Protein AF-A0A1X6MT93-F1 (afdb_monomer_lite)

Foldseek 3Di:
DVVVLVPDDPLLNLLVVQCVQLVVLHFDDLLDPVCLLQQVLLDLDPVSRSLSSVLVVLLPVQDPSVVCSVCQQVLNVQVSCVVSPNNVVCVVRPCSSVSSSCGPHNGQLLSLLSSCLPDPPNNRDRPPCCCQLAQVVVDPDPVLNNVSSVLSPCCCNPVVDDSVVCSVCSQQQNNLVVSVVRDPDDPVVSVVNNVRRGHCHPPPPPPD

Radius of gyration: 18.6 Å; chains: 1; bounding box: 46×35×52 Å

Organism: NCBI:txid670580

Secondary structure (DSSP, 8-state):
-HHHHTTS-HHHHHHHHHHHHHHTT----TTSTHHHHTTGGG-SSHHHHHHHHHHHHHHHTTS-HHHHHHHHHTT-HHHHHHHTT-HHHHHTSTTHHHHHHTTTT---HHHHHHHHHH-SSS-PPPPHHHHHHHTGGG--SHHHHHHHHHHHHHHHHTS---HHHHHHHHHHT-HHHHHHHHS---HHHHHHHHHHT--SPSPP----

Sequence (208 aa):
MRQIVSSWPESKSTCHGFCGITLSDWHPSPTAKTWVTFGFCVCPNEYAESNLAIMYKTLFQRCTFDEFWHAYDESSLIALFDRHGLKEDRLRIPNLEIVLKGSPRGFYSVWYLKQFVVDETESVSPPLSVCVDYGFDKCNSSSLLEDLKGIYKLLFLEAHVDPVKLHEVCIAGDLFGFASGFIKFKKAEKKKFARLMKNPYPLPILEL

pLDDT: mean 94.1, std 9.07, range [42.59, 98.62]

Structure (mmCIF, N/CA/C/O backbone):
data_AF-A0A1X6MT93-F1
#
_entry.id   AF-A0A1X6MT93-F1
#
loop_
_atom_site.group_PDB
_atom_site.id
_atom_site.type_symbol
_atom_site.label_atom_id
_atom_site.label_alt_id
_atom_site.label_comp_id
_atom_site.label_asym_id
_atom_site.label_entity_id
_atom_site.label_seq_id
_atom_site.pdbx_PDB_ins_code
_atom_site.Cartn_x
_atom_site.Cartn_y
_atom_site.Cartn_z
_atom_site.occupancy
_atom_site.B_iso_or_equiv
_atom_site.auth_seq_id
_atom_site.auth_comp_id
_atom_site.auth_asym_id
_atom_site.auth_atom_id
_atom_site.pdbx_PDB_model_num
ATOM 1 N N . MET A 1 1 ? 10.188 20.478 -22.319 1.00 51.50 1 MET A N 1
ATOM 2 C CA . MET A 1 1 ? 9.808 19.347 -21.437 1.00 51.50 1 MET A CA 1
ATOM 3 C C . MET A 1 1 ? 8.368 19.431 -20.924 1.00 51.50 1 MET A C 1
ATOM 5 O O . MET A 1 1 ? 7.629 18.499 -21.198 1.00 51.50 1 MET A O 1
ATOM 9 N N . ARG A 1 2 ? 7.915 20.519 -20.269 1.00 51.94 2 ARG A N 1
ATOM 10 C CA . ARG A 1 2 ? 6.544 20.602 -19.698 1.00 51.94 2 ARG A CA 1
ATOM 11 C C . ARG A 1 2 ? 5.383 20.392 -20.695 1.00 51.94 2 ARG A C 1
ATOM 13 O O . ARG A 1 2 ? 4.387 19.807 -20.308 1.00 51.94 2 ARG A O 1
ATOM 20 N N . GLN A 1 3 ? 5.519 20.804 -21.960 1.00 51.03 3 GLN A N 1
ATOM 21 C CA . GLN A 1 3 ? 4.466 20.644 -22.985 1.00 51.03 3 GLN A CA 1
ATOM 22 C C . GLN A 1 3 ? 4.343 19.230 -23.588 1.00 51.03 3 GLN A C 1
ATOM 24 O O . GLN A 1 3 ? 3.322 18.928 -24.190 1.00 51.03 3 GLN A O 1
ATOM 29 N N . ILE A 1 4 ? 5.360 18.366 -23.452 1.00 60.41 4 ILE A N 1
ATOM 30 C CA . ILE A 1 4 ? 5.325 16.999 -24.016 1.00 60.41 4 ILE A CA 1
ATOM 31 C C . ILE A 1 4 ? 4.653 16.029 -23.036 1.00 60.41 4 ILE A C 1
ATOM 33 O O . ILE A 1 4 ? 3.940 15.129 -23.455 1.00 60.41 4 ILE A O 1
ATOM 37 N N . VAL A 1 5 ? 4.831 16.244 -21.729 1.00 60.66 5 VAL A N 1
ATOM 38 C CA . VAL A 1 5 ? 4.248 15.385 -20.684 1.00 60.66 5 VAL A CA 1
ATOM 39 C C . VAL A 1 5 ? 2.729 15.576 -20.572 1.00 60.66 5 VAL A C 1
ATOM 41 O O . VAL A 1 5 ? 2.019 14.640 -20.234 1.00 60.66 5 VAL A O 1
ATOM 44 N N . SER A 1 6 ? 2.193 16.755 -20.905 1.00 63.59 6 SER A N 1
ATOM 45 C CA . SER A 1 6 ? 0.754 17.036 -20.779 1.00 63.59 6 SER A CA 1
ATOM 46 C C . SER A 1 6 ? -0.143 16.266 -21.756 1.00 63.59 6 SER A C 1
ATOM 48 O O . SER A 1 6 ? -1.351 16.240 -21.548 1.00 63.59 6 SER A O 1
ATOM 50 N N . SER A 1 7 ? 0.408 15.669 -22.819 1.00 83.62 7 SER A N 1
ATOM 51 C CA . SER A 1 7 ? -0.349 14.831 -23.765 1.00 83.62 7 SER A CA 1
ATOM 52 C C . SER A 1 7 ? -0.254 13.334 -23.462 1.00 83.62 7 SER A C 1
ATOM 54 O O . SER A 1 7 ? -0.853 12.525 -24.170 1.00 83.62 7 SER A O 1
ATOM 56 N N . TRP A 1 8 ? 0.516 12.943 -22.446 1.00 89.25 8 TRP A N 1
ATOM 57 C CA . TRP A 1 8 ? 0.731 11.541 -22.118 1.00 89.25 8 TRP A CA 1
ATOM 58 C C . TRP A 1 8 ? -0.421 10.961 -21.291 1.00 89.25 8 TRP A C 1
ATOM 60 O O . TRP A 1 8 ? -1.009 11.677 -20.478 1.00 89.25 8 TRP A O 1
ATOM 70 N N . PRO A 1 9 ? -0.704 9.650 -21.426 1.00 92.06 9 PRO A N 1
ATOM 71 C CA . PRO A 1 9 ? -1.568 8.944 -20.487 1.00 92.06 9 PRO A CA 1
ATOM 72 C C . PRO A 1 9 ? -1.099 9.144 -19.042 1.00 92.06 9 PRO A C 1
ATOM 74 O O . PRO A 1 9 ? 0.103 9.276 -18.783 1.00 92.06 9 PRO A O 1
ATOM 77 N N . GLU A 1 10 ? -2.037 9.125 -18.091 1.00 91.81 10 GLU A N 1
ATOM 78 C CA . GLU A 1 10 ? -1.727 9.291 -16.664 1.00 91.81 10 GLU A CA 1
ATOM 79 C C . GLU A 1 10 ? -0.667 8.280 -16.206 1.00 91.81 10 GLU A C 1
ATOM 81 O O . GLU A 1 10 ? 0.323 8.676 -15.595 1.00 91.81 10 GLU A O 1
ATOM 86 N N . SER A 1 11 ? -0.797 7.008 -16.605 1.00 94.19 11 SER A N 1
ATOM 87 C CA . SER A 1 11 ? 0.169 5.953 -16.274 1.00 94.19 11 SER A CA 1
ATOM 88 C C . SER A 1 11 ? 1.584 6.269 -16.760 1.00 94.19 11 SER A C 1
ATOM 90 O O . SER A 1 11 ? 2.541 6.113 -16.002 1.00 94.19 11 SER A O 1
ATOM 92 N N . LYS A 1 12 ? 1.730 6.806 -17.977 1.00 95.75 12 LYS A N 1
ATOM 93 C CA . LYS A 1 12 ? 3.033 7.199 -18.533 1.00 95.75 12 LYS A CA 1
ATOM 94 C C . LYS A 1 12 ? 3.645 8.363 -17.762 1.00 95.75 12 LYS A C 1
ATOM 96 O O . LYS A 1 12 ? 4.833 8.342 -17.446 1.00 95.75 12 LYS A O 1
ATOM 101 N N . SER A 1 13 ? 2.831 9.361 -17.422 1.00 93.69 13 SER A N 1
ATOM 102 C CA . SER A 1 13 ? 3.263 10.510 -16.618 1.00 93.69 13 SER A CA 1
ATOM 103 C C . SER A 1 13 ? 3.695 10.090 -15.209 1.00 93.69 13 SER A C 1
ATOM 105 O O . SER A 1 13 ? 4.735 10.543 -14.725 1.00 93.69 13 SER A O 1
ATOM 107 N N . THR A 1 14 ? 2.953 9.177 -14.575 1.00 94.75 14 THR A N 1
ATOM 108 C CA . THR A 1 14 ? 3.298 8.587 -13.273 1.00 94.75 14 THR A CA 1
ATOM 109 C C . THR A 1 14 ? 4.615 7.815 -13.336 1.00 94.75 14 THR A C 1
ATOM 111 O O . THR A 1 14 ? 5.492 8.060 -12.506 1.00 94.75 14 THR A O 1
ATOM 114 N N . CYS A 1 15 ? 4.800 6.943 -14.334 1.00 97.25 15 CYS A N 1
ATOM 115 C CA . CYS A 1 15 ? 6.056 6.218 -14.546 1.00 97.25 15 CYS A CA 1
ATOM 116 C C . CYS A 1 15 ? 7.233 7.172 -14.763 1.00 97.25 15 CYS A C 1
ATOM 118 O O . CYS A 1 15 ? 8.278 6.994 -14.148 1.00 97.25 15 CYS A O 1
ATOM 120 N N . HIS A 1 16 ? 7.064 8.212 -15.584 1.00 95.38 16 HIS A N 1
ATOM 121 C CA . HIS A 1 16 ? 8.123 9.187 -15.844 1.00 95.38 16 HIS A CA 1
ATOM 122 C C . HIS A 1 16 ? 8.537 9.942 -14.576 1.00 95.38 16 HIS A C 1
ATOM 124 O O . HIS A 1 16 ? 9.728 10.081 -14.294 1.00 95.38 16 HIS A O 1
ATOM 130 N N . GLY A 1 17 ? 7.560 10.416 -13.795 1.00 94.62 17 GLY A N 1
ATOM 131 C CA . GLY A 1 17 ? 7.825 11.066 -12.511 1.00 94.62 17 GLY A CA 1
ATOM 132 C C . GLY A 1 17 ? 8.578 10.145 -11.551 1.00 94.62 17 GLY A C 1
ATOM 133 O O . GLY A 1 17 ? 9.552 10.565 -10.929 1.00 94.62 17 GLY A O 1
ATOM 134 N N . PHE A 1 18 ? 8.179 8.875 -11.492 1.00 97.00 18 PHE A N 1
ATOM 135 C CA . PHE A 1 18 ? 8.838 7.877 -10.659 1.00 97.00 18 PHE A CA 1
ATOM 136 C C . PHE A 1 18 ? 10.275 7.575 -11.102 1.00 97.00 18 PHE A C 1
ATOM 138 O O . PHE A 1 18 ? 11.172 7.592 -10.260 1.00 97.00 18 PHE A O 1
ATOM 145 N N . CYS A 1 19 ? 10.530 7.410 -12.405 1.00 96.31 19 CYS A N 1
ATOM 146 C CA . CYS A 1 19 ? 11.892 7.277 -12.927 1.00 96.31 19 CYS A CA 1
ATOM 147 C C . CYS A 1 19 ? 12.771 8.463 -12.505 1.00 96.31 19 CYS A C 1
ATOM 149 O O . CYS A 1 19 ? 13.898 8.256 -12.066 1.00 96.31 19 CYS A O 1
ATOM 151 N N . GLY A 1 20 ? 12.252 9.695 -12.577 1.00 93.81 20 GLY A N 1
ATOM 152 C CA . GLY A 1 20 ? 12.976 10.890 -12.134 1.00 93.81 20 GLY A CA 1
ATOM 153 C C . GLY A 1 20 ? 13.359 10.858 -10.648 1.00 93.81 20 GLY A C 1
ATOM 154 O O . GLY A 1 20 ? 14.496 11.186 -10.311 1.00 93.81 20 GLY A O 1
ATOM 155 N N . ILE A 1 21 ? 12.443 10.421 -9.775 1.00 93.44 21 ILE A N 1
ATOM 156 C CA . ILE A 1 21 ? 12.687 10.270 -8.328 1.00 93.44 21 ILE A CA 1
ATOM 157 C C . ILE A 1 21 ? 13.797 9.236 -8.084 1.00 93.44 21 ILE A C 1
ATOM 159 O O . ILE A 1 21 ? 14.817 9.556 -7.476 1.00 93.44 21 ILE A O 1
ATOM 163 N N . THR A 1 22 ? 13.642 8.025 -8.621 1.00 94.38 22 THR A N 1
ATOM 164 C CA . THR A 1 22 ? 14.568 6.907 -8.374 1.00 94.38 22 THR A CA 1
ATOM 165 C C . THR A 1 22 ? 15.951 7.120 -8.983 1.00 94.38 22 THR A C 1
ATOM 167 O O . THR A 1 22 ? 16.956 6.770 -8.368 1.00 94.38 22 THR A O 1
ATOM 170 N N . LEU A 1 23 ? 16.041 7.715 -10.176 1.00 93.56 23 LEU A N 1
ATOM 171 C CA . LEU A 1 23 ? 17.333 8.023 -10.801 1.00 93.56 23 LEU A CA 1
ATOM 172 C C . LEU A 1 23 ? 18.089 9.144 -10.074 1.00 93.56 23 LEU A C 1
ATOM 174 O O . LEU A 1 23 ? 19.302 9.242 -10.235 1.00 93.56 23 LEU A O 1
ATOM 178 N N . SER A 1 24 ? 17.391 9.942 -9.260 1.00 93.12 24 SER A N 1
ATOM 179 C CA . SER A 1 24 ? 17.984 10.968 -8.396 1.00 93.12 24 SER A CA 1
ATOM 180 C C . SER A 1 24 ? 18.390 10.436 -7.014 1.00 93.12 24 SER A C 1
ATOM 182 O O . SER A 1 24 ? 18.679 11.240 -6.134 1.00 93.12 24 SER A O 1
ATOM 184 N N . ASP A 1 25 ? 18.389 9.113 -6.809 1.00 90.88 25 ASP A N 1
ATOM 185 C CA . ASP A 1 25 ? 18.681 8.451 -5.526 1.00 90.88 25 ASP A CA 1
ATOM 186 C C . ASP A 1 25 ? 17.664 8.741 -4.406 1.00 90.88 25 ASP A C 1
ATOM 188 O O . ASP A 1 25 ? 17.969 8.612 -3.223 1.00 90.88 25 ASP A O 1
ATOM 192 N N . TRP A 1 26 ? 16.426 9.073 -4.784 1.00 93.00 26 TRP A N 1
ATOM 193 C CA . TRP A 1 26 ? 15.292 9.199 -3.866 1.00 93.00 26 TRP A CA 1
ATOM 194 C C . TRP A 1 26 ? 14.305 8.042 -4.042 1.00 93.00 26 TRP A C 1
ATOM 196 O O . TRP A 1 26 ? 14.251 7.389 -5.087 1.00 93.00 26 TRP A O 1
ATOM 206 N N . HIS A 1 27 ? 13.457 7.824 -3.041 1.00 94.88 27 HIS A N 1
ATOM 207 C CA . HIS A 1 27 ? 12.305 6.935 -3.146 1.00 94.88 27 HIS A CA 1
ATOM 208 C C . HIS A 1 27 ? 11.017 7.639 -2.705 1.00 94.88 27 HIS A C 1
ATOM 210 O O . HIS A 1 27 ? 11.069 8.637 -1.983 1.00 94.88 27 HIS A O 1
ATOM 216 N N . PRO A 1 28 ? 9.843 7.162 -3.156 1.00 95.75 28 PRO A N 1
ATOM 217 C CA . PRO A 1 28 ? 8.570 7.636 -2.637 1.00 95.75 28 PRO A CA 1
ATOM 218 C C . PRO A 1 28 ? 8.487 7.459 -1.119 1.00 95.75 28 PRO A C 1
ATOM 220 O O . PRO A 1 28 ? 8.941 6.447 -0.591 1.00 95.75 28 PRO A O 1
ATOM 223 N N . SER A 1 29 ? 7.846 8.412 -0.451 1.00 94.06 29 SER A N 1
ATOM 224 C CA . SER A 1 29 ? 7.442 8.326 0.953 1.00 94.06 29 SER A CA 1
ATOM 225 C C . SER A 1 29 ? 5.910 8.266 1.048 1.00 94.06 29 SER A C 1
ATOM 227 O O . SER A 1 29 ? 5.234 8.516 0.041 1.00 94.06 29 SER A O 1
ATOM 229 N N . PRO A 1 30 ? 5.324 7.987 2.228 1.00 95.38 30 PRO A N 1
ATOM 230 C CA . PRO A 1 30 ? 3.873 7.884 2.393 1.00 95.38 30 PRO A CA 1
ATOM 231 C C . PRO A 1 30 ? 3.064 9.085 1.879 1.00 95.38 30 PRO A C 1
ATOM 233 O O . PRO A 1 30 ? 1.909 8.914 1.501 1.00 95.38 30 PRO A O 1
ATOM 236 N N . THR A 1 31 ? 3.651 10.280 1.766 1.00 94.31 31 THR A N 1
ATOM 237 C CA . THR A 1 31 ? 2.969 11.474 1.229 1.00 94.31 31 THR A CA 1
ATOM 238 C C . THR A 1 31 ? 2.701 11.405 -0.279 1.00 94.31 31 THR A C 1
ATOM 240 O O . THR A 1 31 ? 1.854 12.128 -0.806 1.00 94.31 31 THR A O 1
ATOM 243 N N . ALA A 1 32 ? 3.397 10.526 -1.005 1.00 93.62 32 ALA A N 1
ATOM 244 C CA . ALA A 1 32 ? 3.306 10.416 -2.454 1.00 93.62 32 ALA A CA 1
ATOM 245 C C . ALA A 1 32 ? 2.428 9.232 -2.883 1.00 93.62 32 ALA A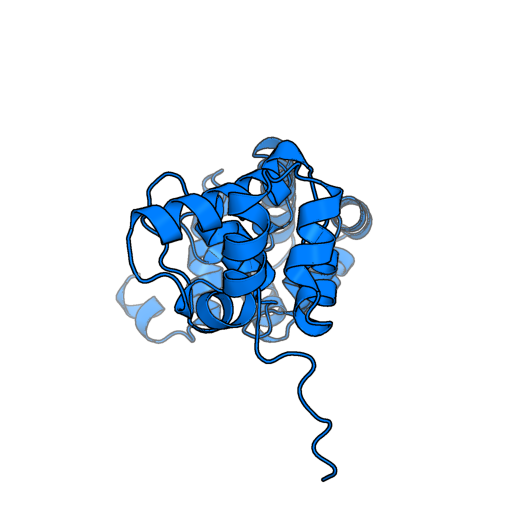 C 1
ATOM 247 O O . ALA A 1 32 ? 2.606 8.105 -2.429 1.00 93.62 32 ALA A O 1
ATOM 248 N N . LYS A 1 33 ? 1.535 9.441 -3.863 1.00 92.94 33 LYS A N 1
ATOM 249 C CA . LYS A 1 33 ? 0.730 8.355 -4.471 1.00 92.94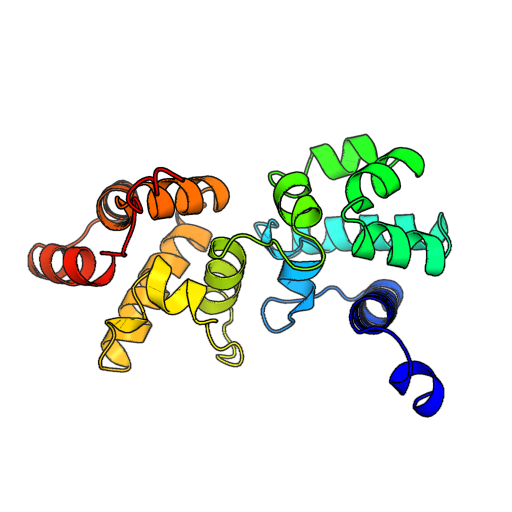 33 LYS A CA 1
ATOM 250 C C . LYS A 1 33 ? 1.595 7.196 -4.984 1.00 92.94 33 LYS A C 1
ATOM 252 O O . LYS A 1 33 ? 1.206 6.036 -4.878 1.00 92.94 33 LYS A O 1
ATOM 257 N N . THR A 1 34 ? 2.792 7.517 -5.478 1.00 95.94 34 THR A N 1
ATOM 258 C CA . THR A 1 34 ? 3.779 6.557 -5.984 1.00 95.94 34 THR A CA 1
ATOM 259 C C . THR A 1 34 ? 4.239 5.538 -4.940 1.00 95.94 34 THR A C 1
ATOM 261 O O . THR A 1 34 ? 4.712 4.471 -5.323 1.00 95.94 34 THR A O 1
ATOM 264 N N . TRP A 1 35 ? 4.058 5.821 -3.645 1.00 97.62 35 TRP A N 1
ATOM 265 C CA . TRP A 1 35 ? 4.386 4.898 -2.559 1.00 97.62 35 TRP A CA 1
ATOM 266 C C . TRP A 1 35 ? 3.525 3.633 -2.589 1.00 97.62 35 TRP A C 1
ATOM 268 O O . TRP A 1 35 ? 4.044 2.528 -2.455 1.00 97.62 35 TRP A O 1
ATOM 278 N N . VAL A 1 36 ? 2.224 3.768 -2.865 1.00 97.56 36 VAL A N 1
ATOM 279 C CA . VAL A 1 36 ? 1.347 2.610 -3.105 1.00 97.56 36 VAL A CA 1
ATOM 280 C C . VAL A 1 36 ? 1.541 2.082 -4.522 1.00 97.56 36 VAL A C 1
ATOM 282 O O . VAL A 1 36 ? 1.719 0.882 -4.713 1.00 97.56 36 VAL A O 1
ATOM 285 N N . THR A 1 37 ? 1.562 2.976 -5.515 1.00 96.81 37 THR A N 1
ATOM 286 C CA . THR A 1 37 ? 1.591 2.604 -6.936 1.00 96.81 37 THR A CA 1
ATOM 287 C C . THR A 1 37 ? 2.766 1.701 -7.319 1.00 96.81 37 THR A C 1
ATOM 289 O O . THR A 1 37 ? 2.595 0.794 -8.130 1.00 96.81 37 THR A O 1
ATOM 292 N N . PHE A 1 38 ? 3.942 1.936 -6.732 1.00 98.06 38 PHE A N 1
ATOM 293 C CA . PHE A 1 38 ? 5.161 1.166 -6.995 1.00 98.06 38 PHE A CA 1
ATOM 294 C C . PHE A 1 38 ? 5.566 0.275 -5.814 1.00 98.06 38 PHE A C 1
ATOM 296 O O . PHE A 1 38 ? 6.719 -0.118 -5.690 1.00 98.06 38 PHE A O 1
ATOM 303 N N . GLY A 1 39 ? 4.621 -0.062 -4.933 1.00 97.94 39 GLY A N 1
ATOM 304 C CA . GLY A 1 39 ? 4.815 -1.126 -3.950 1.00 97.94 39 GLY A CA 1
ATOM 305 C C . GLY A 1 39 ? 5.657 -0.779 -2.726 1.00 97.94 39 GLY A C 1
ATOM 306 O O . GLY A 1 39 ? 5.815 -1.645 -1.879 1.00 97.94 39 GLY A O 1
ATOM 307 N N . PHE A 1 40 ? 6.137 0.454 -2.556 1.00 98.19 40 PHE A N 1
ATOM 308 C CA . PHE A 1 40 ? 6.876 0.861 -1.348 1.00 98.19 40 PHE A CA 1
ATOM 309 C C . PHE A 1 40 ? 6.048 0.699 -0.069 1.00 98.19 40 PHE A C 1
ATOM 311 O O . PHE A 1 40 ? 6.593 0.399 0.988 1.00 98.19 40 PHE A O 1
ATOM 318 N N . CYS A 1 41 ? 4.720 0.770 -0.172 1.00 97.69 41 CYS A N 1
ATOM 319 C CA . CYS A 1 41 ? 3.817 0.517 0.945 1.00 97.69 41 CYS A CA 1
ATOM 320 C C . CYS A 1 41 ? 3.938 -0.890 1.563 1.00 97.69 41 CYS A C 1
ATOM 322 O O . CYS A 1 41 ? 3.480 -1.082 2.691 1.00 97.69 41 CYS A O 1
ATOM 324 N N . VAL A 1 42 ? 4.548 -1.876 0.893 1.00 97.44 42 VAL A N 1
ATOM 325 C CA . VAL A 1 42 ? 4.791 -3.204 1.492 1.00 97.44 42 VAL A CA 1
ATOM 326 C C . VAL A 1 42 ? 5.998 -3.208 2.425 1.00 97.44 42 VAL A C 1
ATOM 328 O O . VAL A 1 42 ? 6.095 -4.069 3.298 1.00 97.44 42 VAL A O 1
ATOM 331 N N . CYS A 1 43 ? 6.904 -2.242 2.274 1.00 96.31 43 CYS A N 1
ATOM 332 C CA . CYS A 1 43 ? 8.117 -2.170 3.064 1.00 96.31 43 CYS A CA 1
ATOM 333 C C . CYS A 1 43 ? 7.776 -1.850 4.536 1.00 96.31 43 CYS A C 1
ATOM 335 O O . CYS A 1 43 ? 6.888 -1.033 4.819 1.00 96.31 43 CYS A O 1
ATOM 337 N N . PRO A 1 44 ? 8.433 -2.518 5.501 1.00 92.00 44 PRO A N 1
ATOM 338 C CA . PRO A 1 44 ? 8.212 -2.261 6.923 1.00 92.00 44 PRO A CA 1
ATOM 339 C C . PRO A 1 44 ? 8.931 -1.003 7.428 1.00 92.00 44 PRO A C 1
ATOM 341 O O . PRO A 1 44 ? 8.570 -0.491 8.482 1.00 92.00 44 PRO A O 1
ATOM 344 N N . ASN A 1 45 ? 9.962 -0.532 6.722 1.00 91.94 45 ASN A N 1
ATOM 345 C CA . ASN A 1 45 ? 10.791 0.606 7.113 1.00 91.94 45 ASN A CA 1
ATOM 346 C C . ASN A 1 45 ? 11.564 1.180 5.913 1.00 91.94 45 ASN A C 1
ATOM 348 O O . ASN A 1 45 ? 11.640 0.557 4.852 1.00 91.94 45 ASN A O 1
ATOM 352 N N . GLU A 1 46 ? 12.192 2.337 6.126 1.00 92.12 46 GLU A N 1
ATOM 353 C CA . GLU A 1 46 ? 12.978 3.080 5.130 1.00 92.12 46 GLU A CA 1
ATOM 354 C C . GLU A 1 46 ? 14.153 2.271 4.548 1.00 92.12 46 GLU A C 1
ATOM 356 O O . GLU A 1 46 ? 14.477 2.391 3.367 1.00 92.12 46 GLU A O 1
ATOM 361 N N . TYR A 1 47 ? 14.765 1.375 5.333 1.00 93.75 47 TYR A N 1
ATOM 362 C CA . TYR A 1 47 ? 15.828 0.496 4.831 1.00 93.75 47 TYR A CA 1
ATOM 363 C C . TYR A 1 47 ? 15.302 -0.477 3.764 1.00 93.75 47 TYR A C 1
ATOM 365 O O . TYR A 1 47 ? 15.910 -0.655 2.707 1.00 93.75 47 TYR A O 1
ATOM 373 N N . ALA A 1 48 ? 14.139 -1.086 4.003 1.00 95.25 48 ALA A N 1
ATOM 374 C CA . ALA A 1 48 ? 13.489 -1.938 3.014 1.00 95.25 48 ALA A CA 1
ATOM 375 C C . ALA A 1 48 ? 12.981 -1.140 1.799 1.00 95.25 48 ALA A C 1
ATOM 377 O O . ALA A 1 48 ? 13.026 -1.654 0.680 1.00 95.25 48 ALA A O 1
ATOM 378 N N . GLU A 1 49 ? 12.528 0.103 1.990 1.00 96.56 49 GLU A N 1
ATOM 379 C CA . GLU A 1 49 ? 12.175 1.012 0.887 1.00 96.56 49 GLU A CA 1
ATOM 380 C C . GLU A 1 49 ? 13.394 1.331 0.014 1.00 96.56 49 GLU A C 1
ATOM 382 O O . GLU A 1 49 ? 13.321 1.228 -1.211 1.00 96.56 49 GLU A O 1
ATOM 387 N N . SER A 1 50 ? 14.541 1.610 0.633 1.00 95.38 50 SER A N 1
ATOM 388 C CA . SER A 1 50 ? 15.809 1.849 -0.062 1.00 95.38 50 SER A CA 1
ATOM 389 C C . SER A 1 50 ? 16.235 0.646 -0.908 1.00 95.38 50 SER A C 1
ATOM 391 O O . SER A 1 50 ? 16.617 0.806 -2.068 1.00 95.38 50 SER A O 1
ATOM 393 N N . ASN A 1 51 ? 16.102 -0.576 -0.380 1.00 95.88 51 ASN A N 1
ATOM 394 C CA . ASN A 1 51 ? 16.392 -1.797 -1.140 1.00 95.88 51 ASN A CA 1
ATOM 395 C C . ASN A 1 51 ? 15.471 -1.952 -2.364 1.00 95.88 51 ASN A C 1
ATOM 397 O O . ASN A 1 51 ? 15.941 -2.305 -3.449 1.00 95.88 51 ASN A O 1
ATOM 401 N N . LEU A 1 52 ? 14.176 -1.643 -2.225 1.00 97.94 52 LEU A N 1
ATOM 402 C CA . LEU A 1 52 ? 13.243 -1.643 -3.354 1.00 97.94 52 LEU A CA 1
ATOM 403 C C . LEU A 1 52 ? 13.597 -0.555 -4.384 1.00 97.94 52 LEU A C 1
ATOM 405 O O . LEU A 1 52 ? 13.554 -0.813 -5.588 1.00 97.94 52 LEU A O 1
ATOM 409 N N . ALA A 1 53 ? 14.018 0.633 -3.943 1.00 97.56 53 ALA A N 1
ATOM 410 C CA . ALA A 1 53 ? 14.468 1.701 -4.836 1.00 97.56 53 ALA A CA 1
ATOM 411 C C . ALA A 1 53 ? 15.719 1.309 -5.636 1.00 97.56 53 ALA A C 1
ATOM 413 O O . ALA A 1 53 ? 15.771 1.543 -6.844 1.00 97.56 53 ALA A O 1
ATOM 414 N N . ILE A 1 54 ? 16.693 0.645 -5.001 1.00 96.75 54 ILE A N 1
ATOM 415 C CA . ILE A 1 54 ? 17.877 0.090 -5.679 1.00 96.75 54 ILE A CA 1
ATOM 416 C C . ILE A 1 54 ? 17.459 -0.943 -6.733 1.00 96.75 54 ILE A C 1
ATOM 418 O O . ILE A 1 54 ? 18.012 -0.959 -7.837 1.00 96.75 54 ILE A O 1
ATOM 422 N N . MET A 1 55 ? 16.456 -1.771 -6.432 1.00 97.81 55 MET A N 1
ATOM 423 C CA . MET A 1 55 ? 15.917 -2.747 -7.379 1.00 97.81 55 MET A CA 1
ATOM 424 C C . MET A 1 55 ? 15.287 -2.065 -8.601 1.00 97.81 55 MET A C 1
ATOM 426 O O . MET A 1 55 ? 15.606 -2.427 -9.734 1.00 97.81 55 MET A O 1
ATOM 430 N N . TYR A 1 56 ? 14.463 -1.032 -8.395 1.00 98.44 56 TYR A N 1
ATOM 431 C CA . TYR A 1 56 ? 13.904 -0.226 -9.486 1.00 98.44 56 TYR A CA 1
ATOM 432 C C . TYR A 1 56 ? 14.988 0.501 -10.290 1.00 98.44 56 TYR A C 1
ATOM 434 O O . TYR A 1 56 ? 14.947 0.487 -11.518 1.00 98.44 56 TYR A O 1
ATOM 442 N N . LYS A 1 57 ? 16.001 1.078 -9.634 1.00 97.56 57 LYS A N 1
ATOM 443 C CA . LYS A 1 57 ? 17.138 1.716 -10.315 1.00 97.56 57 LYS A CA 1
ATOM 444 C C . LYS A 1 57 ? 17.892 0.717 -11.192 1.00 97.56 57 LYS A C 1
ATOM 446 O O . LYS A 1 57 ? 18.207 1.017 -12.341 1.00 97.56 57 LYS A O 1
ATOM 451 N N . THR A 1 58 ? 18.130 -0.484 -10.670 1.00 97.69 58 THR A N 1
ATOM 452 C CA . THR A 1 58 ? 18.752 -1.585 -11.415 1.00 97.69 58 THR A CA 1
ATOM 453 C C . THR A 1 58 ? 17.894 -1.995 -12.611 1.00 97.69 58 THR A C 1
ATOM 455 O O . THR A 1 58 ? 18.426 -2.232 -13.693 1.00 97.69 58 THR A O 1
ATOM 458 N N . LEU A 1 59 ? 16.570 -2.036 -12.448 1.00 98.19 59 LEU A N 1
ATOM 459 C CA . LEU A 1 59 ? 15.643 -2.307 -13.542 1.00 98.19 59 LEU A CA 1
ATOM 460 C C . LEU A 1 59 ? 15.727 -1.228 -14.633 1.00 98.19 59 LEU A C 1
ATOM 462 O O . LEU A 1 59 ? 15.870 -1.567 -15.804 1.00 98.19 59 LEU A O 1
ATOM 466 N N . PHE A 1 60 ? 15.749 0.056 -14.263 1.00 97.69 60 PHE A N 1
ATOM 467 C CA . PHE A 1 60 ? 15.872 1.179 -15.207 1.00 97.69 60 PHE A CA 1
ATOM 468 C C . PHE A 1 60 ? 17.202 1.217 -15.964 1.00 97.69 60 PHE A C 1
ATOM 470 O O . PHE A 1 60 ? 17.279 1.802 -17.039 1.00 97.69 60 PHE A O 1
ATOM 477 N N . GLN A 1 61 ? 18.251 0.585 -15.436 1.00 96.19 61 GLN A N 1
ATOM 478 C CA . GLN A 1 61 ? 19.514 0.397 -16.157 1.00 96.19 61 GLN A CA 1
ATOM 479 C C . GLN A 1 61 ? 19.458 -0.756 -17.171 1.00 96.19 61 GLN A C 1
ATOM 481 O O . GLN A 1 61 ? 20.355 -0.877 -18.004 1.00 96.19 61 GLN A O 1
ATOM 486 N N . ARG A 1 62 ? 18.445 -1.628 -17.084 1.00 97.62 62 ARG A N 1
ATOM 487 C CA . ARG A 1 62 ? 18.331 -2.873 -17.860 1.00 97.62 62 ARG A CA 1
ATOM 488 C C . ARG A 1 62 ? 17.153 -2.891 -18.835 1.00 97.62 62 ARG A C 1
ATOM 490 O O . ARG A 1 62 ? 17.174 -3.723 -19.738 1.00 97.62 62 ARG A O 1
ATOM 497 N N . CYS A 1 63 ? 16.158 -2.021 -18.667 1.00 97.50 63 CYS A N 1
ATOM 498 C CA . CYS A 1 63 ? 15.011 -1.881 -19.564 1.00 97.50 63 CYS A CA 1
ATOM 499 C C . CYS A 1 63 ? 14.881 -0.449 -20.095 1.00 97.50 63 CYS A C 1
ATOM 501 O O . CYS A 1 63 ? 15.406 0.509 -19.526 1.00 97.50 63 CYS A O 1
ATOM 503 N N . THR A 1 64 ? 14.143 -0.291 -21.186 1.00 97.75 64 THR A N 1
ATOM 504 C CA . THR A 1 64 ? 13.742 1.022 -21.693 1.00 97.75 64 THR A CA 1
ATOM 505 C C . THR A 1 64 ? 12.603 1.615 -20.859 1.00 97.75 64 THR A C 1
ATOM 507 O O . THR A 1 64 ? 11.896 0.916 -20.127 1.00 97.75 64 THR A O 1
ATOM 510 N N . PHE A 1 65 ? 12.395 2.929 -20.985 1.00 97.38 65 PHE A N 1
ATOM 511 C CA . PHE A 1 65 ? 11.273 3.600 -20.328 1.00 97.38 65 PHE A CA 1
ATOM 512 C C . PHE A 1 65 ? 9.913 3.075 -20.810 1.00 97.38 65 PHE A C 1
ATOM 514 O O . PHE A 1 65 ? 9.023 2.861 -19.990 1.00 97.38 65 PHE A O 1
ATOM 521 N N . ASP A 1 66 ? 9.751 2.846 -22.118 1.00 97.38 66 ASP A N 1
ATOM 522 C CA . ASP A 1 66 ? 8.485 2.349 -22.663 1.00 97.38 66 ASP A CA 1
ATOM 523 C C . ASP A 1 66 ? 8.206 0.909 -22.204 1.00 97.38 66 ASP A C 1
ATOM 525 O O . ASP A 1 66 ? 7.072 0.615 -21.839 1.00 97.38 66 ASP A O 1
ATOM 529 N N . GLU A 1 67 ? 9.219 0.037 -22.107 1.00 98.12 67 GLU A N 1
ATOM 530 C CA . GLU A 1 67 ? 9.050 -1.299 -21.507 1.00 98.12 67 GLU A CA 1
ATOM 531 C C . GLU A 1 67 ? 8.559 -1.223 -20.058 1.00 98.12 67 GLU A C 1
ATOM 533 O O . GLU A 1 67 ? 7.638 -1.948 -19.682 1.00 98.12 67 GLU A O 1
ATOM 538 N N . PHE A 1 68 ? 9.142 -0.334 -19.247 1.00 98.44 68 PHE A N 1
ATOM 539 C CA . PHE A 1 68 ? 8.705 -0.137 -17.866 1.00 98.44 68 PHE A CA 1
ATOM 540 C C . PHE A 1 68 ? 7.272 0.391 -17.780 1.00 98.44 68 PHE A C 1
ATOM 542 O O . PHE A 1 68 ? 6.462 -0.130 -17.010 1.00 98.44 68 PHE A O 1
ATOM 549 N N . TRP A 1 69 ? 6.954 1.421 -18.563 1.00 98.12 69 TRP A N 1
ATOM 550 C CA . TRP A 1 69 ? 5.622 2.012 -18.580 1.00 98.12 69 TRP A CA 1
ATOM 551 C C . TRP A 1 69 ? 4.562 1.005 -19.035 1.00 98.12 69 TRP A C 1
ATOM 553 O O . TRP A 1 69 ? 3.556 0.858 -18.343 1.00 98.12 69 TRP A O 1
ATOM 563 N N . HIS A 1 70 ? 4.792 0.275 -20.129 1.00 98.19 70 HIS A N 1
ATOM 564 C CA . HIS A 1 70 ? 3.863 -0.758 -20.590 1.00 98.19 70 HIS A CA 1
ATOM 565 C C . HIS A 1 70 ? 3.696 -1.865 -19.551 1.00 98.19 70 HIS A C 1
ATOM 567 O O . HIS A 1 70 ? 2.570 -2.252 -19.254 1.00 98.19 70 HIS A O 1
ATOM 573 N N . ALA A 1 71 ? 4.782 -2.302 -18.906 1.00 98.31 71 ALA A N 1
ATOM 574 C CA . ALA A 1 71 ? 4.678 -3.298 -17.849 1.00 98.31 71 ALA A CA 1
ATOM 575 C C . ALA A 1 71 ? 3.855 -2.814 -16.642 1.00 98.31 71 ALA A C 1
ATOM 577 O O . ALA A 1 71 ? 3.172 -3.607 -16.000 1.00 98.31 71 ALA A O 1
ATOM 578 N N . TYR A 1 72 ? 3.897 -1.521 -16.321 1.00 98.06 72 TYR A N 1
ATOM 579 C CA . TYR A 1 72 ? 3.028 -0.935 -15.302 1.00 98.06 72 TYR A CA 1
ATOM 580 C C . TYR A 1 72 ? 1.567 -0.824 -15.764 1.00 98.06 72 TYR A C 1
ATOM 582 O O . TYR A 1 72 ? 0.656 -1.164 -15.010 1.00 98.06 72 TYR A O 1
ATOM 590 N N . ASP A 1 73 ? 1.332 -0.365 -16.993 1.00 97.44 73 ASP A N 1
ATOM 591 C CA . ASP A 1 73 ? -0.016 -0.171 -17.539 1.00 97.44 73 ASP A CA 1
ATOM 592 C C . ASP A 1 73 ? -0.771 -1.502 -17.721 1.00 97.44 73 ASP A C 1
ATOM 594 O O . ASP A 1 73 ? -1.986 -1.557 -17.535 1.00 97.44 73 ASP A O 1
ATOM 598 N N . GLU A 1 74 ? -0.037 -2.582 -18.003 1.00 97.12 74 GLU A N 1
ATOM 599 C CA . GLU A 1 74 ? -0.546 -3.944 -18.225 1.00 97.12 74 GLU A CA 1
ATOM 600 C C . GLU A 1 74 ? -0.468 -4.855 -16.984 1.00 97.12 74 GLU A C 1
ATOM 602 O O . GLU A 1 74 ? -0.648 -6.070 -17.094 1.00 97.12 74 GLU A O 1
ATOM 607 N N . SER A 1 75 ? -0.159 -4.313 -15.801 1.00 97.75 75 SER A N 1
ATOM 608 C CA . SER A 1 75 ? -0.035 -5.093 -14.555 1.00 97.75 75 SER A CA 1
ATOM 609 C C . SER A 1 75 ? 1.038 -6.198 -14.585 1.00 97.75 75 SER A C 1
ATOM 611 O O . SER A 1 75 ? 0.953 -7.187 -13.852 1.00 97.75 75 SER A O 1
ATOM 613 N N . SER A 1 76 ? 2.072 -6.052 -15.416 1.00 97.94 76 SER A N 1
ATOM 614 C CA . SER A 1 76 ? 3.104 -7.061 -15.685 1.00 97.94 76 SER A CA 1
ATOM 615 C C . SER A 1 76 ? 4.505 -6.700 -15.162 1.00 97.94 76 SER A C 1
ATOM 617 O O . SER A 1 76 ? 5.479 -7.388 -15.473 1.00 97.94 76 SER A O 1
ATOM 619 N N . LEU A 1 77 ? 4.625 -5.699 -14.276 1.00 98.31 77 LEU A N 1
ATOM 620 C CA . LEU A 1 77 ? 5.894 -5.315 -13.626 1.00 98.31 77 LEU A CA 1
ATOM 621 C C . LEU A 1 77 ? 6.652 -6.496 -13.009 1.00 98.31 77 LEU A C 1
ATOM 623 O O . LEU A 1 77 ? 7.873 -6.554 -13.094 1.00 98.31 77 LEU A O 1
ATOM 627 N N . ILE A 1 78 ? 5.945 -7.460 -12.420 1.00 98.12 78 ILE A N 1
ATOM 628 C CA . ILE A 1 78 ? 6.560 -8.656 -11.829 1.00 98.12 78 ILE A CA 1
ATOM 629 C C . ILE A 1 78 ? 7.261 -9.514 -12.888 1.00 98.12 78 ILE A C 1
ATOM 631 O O . ILE A 1 78 ? 8.389 -9.958 -12.674 1.00 98.12 78 ILE A O 1
ATOM 635 N N . ALA A 1 79 ? 6.635 -9.691 -14.053 1.00 98.25 79 ALA A N 1
ATOM 636 C CA . ALA A 1 79 ? 7.254 -10.386 -15.176 1.00 98.25 79 ALA A CA 1
ATOM 637 C C . ALA A 1 79 ? 8.456 -9.602 -15.727 1.00 98.25 79 ALA A C 1
ATOM 639 O O . ALA A 1 79 ? 9.440 -10.207 -16.155 1.00 98.25 79 ALA A O 1
ATOM 640 N N . LEU A 1 80 ? 8.402 -8.266 -15.681 1.00 98.50 80 LEU A N 1
ATOM 641 C CA . LEU A 1 80 ? 9.521 -7.411 -16.063 1.00 98.50 80 LEU A CA 1
ATOM 642 C C . LEU A 1 80 ? 10.710 -7.569 -15.093 1.00 98.50 80 LEU A C 1
ATOM 644 O O . LEU A 1 80 ? 11.827 -7.805 -15.551 1.00 98.50 80 LEU A O 1
ATOM 648 N N . PHE A 1 81 ? 10.486 -7.539 -13.773 1.00 98.38 81 PHE A N 1
ATOM 649 C CA . PHE A 1 81 ? 11.529 -7.834 -12.777 1.00 98.38 81 PHE A CA 1
ATOM 650 C C . PHE A 1 81 ? 12.196 -9.191 -13.045 1.00 98.38 81 PHE A C 1
ATOM 652 O O . PHE A 1 81 ? 13.425 -9.280 -13.096 1.00 98.38 81 PHE A O 1
ATOM 659 N N . ASP A 1 82 ? 11.399 -10.235 -13.282 1.00 98.38 82 ASP A N 1
ATOM 660 C CA . ASP A 1 82 ? 11.910 -11.582 -13.553 1.00 98.38 82 ASP A CA 1
ATOM 661 C C . ASP A 1 82 ? 12.759 -11.632 -14.824 1.00 98.38 82 ASP A C 1
ATOM 663 O O . ASP A 1 82 ? 13.872 -12.164 -14.806 1.00 98.38 82 ASP A O 1
ATOM 667 N N . ARG A 1 83 ? 12.268 -11.027 -15.913 1.00 98.25 83 ARG A N 1
ATOM 668 C CA . ARG A 1 83 ? 12.964 -10.968 -17.207 1.00 98.25 83 ARG A CA 1
ATOM 669 C C . ARG A 1 83 ? 14.323 -10.277 -17.105 1.00 98.25 83 ARG A C 1
ATOM 671 O O . ARG A 1 83 ? 15.255 -10.678 -17.796 1.00 98.25 83 ARG A O 1
ATOM 678 N N . HIS A 1 84 ? 14.449 -9.276 -16.236 1.00 98.19 84 HIS A N 1
ATOM 679 C CA . HIS A 1 84 ? 15.696 -8.538 -16.019 1.00 98.19 84 HIS A CA 1
ATOM 680 C C . HIS A 1 84 ? 16.529 -9.072 -14.840 1.00 98.19 84 HIS A C 1
ATOM 682 O O . HIS A 1 84 ? 17.428 -8.377 -14.354 1.00 98.19 84 HIS A O 1
ATOM 688 N N . GLY A 1 85 ? 16.279 -10.315 -14.410 1.00 97.69 85 GLY A N 1
ATOM 689 C CA . GLY A 1 85 ? 17.121 -11.042 -13.456 1.00 97.69 85 GLY A CA 1
ATOM 690 C C . GLY A 1 85 ? 16.964 -10.598 -12.002 1.00 97.69 85 GLY A C 1
ATOM 691 O O . GLY A 1 85 ? 17.902 -10.754 -11.227 1.00 97.69 85 GLY A O 1
ATOM 692 N N . LEU A 1 86 ? 15.813 -10.028 -11.635 1.00 98.12 86 LEU A N 1
ATOM 693 C CA . LEU A 1 86 ? 15.522 -9.510 -10.289 1.00 98.12 86 LEU A CA 1
ATOM 694 C C . LEU A 1 86 ? 14.519 -10.386 -9.519 1.00 98.12 86 LEU A C 1
ATOM 696 O O . LEU A 1 86 ? 14.009 -9.977 -8.478 1.00 98.12 86 LEU A O 1
ATOM 700 N N . LYS A 1 87 ? 14.236 -11.599 -10.018 1.00 97.81 87 LYS A N 1
ATOM 701 C CA . LYS A 1 87 ? 13.268 -12.537 -9.429 1.00 97.81 87 LYS A CA 1
ATOM 702 C C . LYS A 1 87 ? 13.555 -12.840 -7.960 1.00 97.81 87 LYS A C 1
ATOM 704 O O . LYS A 1 87 ? 12.679 -12.689 -7.115 1.00 97.81 87 LYS A O 1
ATOM 709 N N . GLU A 1 88 ? 14.782 -13.251 -7.656 1.00 97.56 88 GLU A N 1
ATOM 710 C CA . GLU A 1 88 ? 15.163 -13.633 -6.292 1.00 97.56 88 GLU A CA 1
ATOM 711 C C . GLU A 1 88 ? 15.080 -12.448 -5.324 1.00 97.56 88 GLU A C 1
ATOM 713 O O . GLU A 1 88 ? 14.636 -12.605 -4.189 1.00 97.56 88 GLU A O 1
ATOM 718 N N . ASP A 1 89 ? 15.433 -11.243 -5.780 1.00 96.31 89 ASP A N 1
ATOM 719 C CA . ASP A 1 89 ? 15.357 -10.036 -4.957 1.00 96.31 89 ASP A CA 1
ATOM 720 C C . ASP A 1 89 ? 13.908 -9.622 -4.684 1.00 96.31 89 ASP A C 1
ATOM 722 O O . ASP A 1 89 ? 13.561 -9.349 -3.534 1.00 96.31 89 ASP A O 1
ATOM 726 N N . ARG A 1 90 ? 13.024 -9.646 -5.694 1.00 96.44 90 ARG A N 1
ATOM 727 C CA . ARG A 1 90 ? 11.607 -9.314 -5.475 1.00 96.44 90 ARG A CA 1
ATOM 728 C C . ARG A 1 90 ? 10.886 -10.332 -4.588 1.00 96.44 90 ARG A C 1
ATOM 730 O O . ARG A 1 90 ? 9.975 -9.950 -3.862 1.00 96.44 90 ARG A O 1
ATOM 737 N N . LEU A 1 91 ? 11.282 -11.611 -4.617 1.00 96.88 91 LEU A N 1
ATOM 738 C CA . LEU A 1 91 ? 10.678 -12.665 -3.789 1.00 96.88 91 LEU A CA 1
ATOM 739 C C . LEU A 1 91 ? 11.000 -12.494 -2.299 1.00 96.88 91 LEU A C 1
ATOM 741 O O . LEU A 1 91 ? 10.259 -12.991 -1.453 1.00 96.88 91 LEU A O 1
ATOM 745 N N . ARG A 1 92 ? 12.064 -11.753 -1.965 1.00 96.19 92 ARG A N 1
ATOM 746 C CA . ARG A 1 92 ? 12.408 -11.394 -0.581 1.00 96.19 92 ARG A CA 1
ATOM 747 C C . ARG A 1 92 ? 11.528 -10.2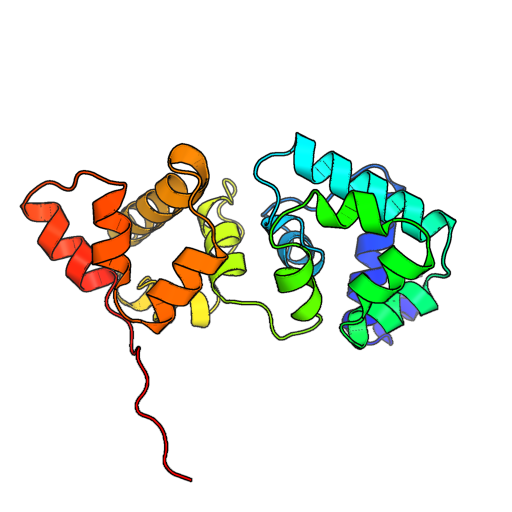89 -0.003 1.00 96.19 92 ARG A C 1
ATOM 749 O O . ARG A 1 92 ? 11.645 -10.017 1.188 1.00 96.19 92 ARG A O 1
ATOM 756 N N . ILE A 1 93 ? 10.682 -9.650 -0.812 1.00 96.38 93 ILE A N 1
ATOM 757 C CA . ILE A 1 93 ? 9.782 -8.582 -0.376 1.00 96.38 93 ILE A CA 1
ATOM 758 C C . ILE A 1 93 ? 8.351 -9.139 -0.324 1.00 96.38 93 ILE A C 1
ATOM 760 O O . ILE A 1 93 ? 7.699 -9.264 -1.368 1.00 96.38 93 ILE A O 1
ATOM 764 N N . PRO A 1 94 ? 7.834 -9.480 0.873 1.00 95.56 94 PRO A N 1
ATOM 765 C CA . PRO A 1 94 ? 6.479 -9.994 1.023 1.00 95.56 94 PRO A CA 1
ATOM 766 C C . PRO A 1 94 ? 5.446 -9.037 0.432 1.00 95.56 94 PRO A C 1
ATOM 768 O O . PRO A 1 94 ? 5.594 -7.819 0.508 1.00 95.56 94 PRO A O 1
ATOM 771 N N . ASN A 1 95 ? 4.383 -9.595 -0.147 1.00 97.31 95 ASN A N 1
ATOM 772 C CA . ASN A 1 95 ? 3.253 -8.864 -0.728 1.00 97.31 95 ASN A CA 1
ATOM 773 C C . ASN A 1 95 ? 3.568 -7.929 -1.908 1.00 97.31 95 ASN A C 1
ATOM 775 O O . ASN A 1 95 ? 2.629 -7.383 -2.489 1.00 97.31 95 ASN A O 1
ATOM 779 N N . LEU A 1 96 ? 4.830 -7.782 -2.333 1.00 97.94 96 LEU A N 1
ATOM 780 C CA . LEU A 1 96 ? 5.184 -6.927 -3.470 1.00 97.94 96 LEU A CA 1
ATOM 781 C C . LEU A 1 96 ? 4.438 -7.347 -4.740 1.00 97.94 96 LEU A C 1
ATOM 783 O O . LEU A 1 96 ? 3.875 -6.514 -5.444 1.00 97.94 96 LEU A O 1
ATOM 787 N N . GLU A 1 97 ? 4.366 -8.652 -5.000 1.00 97.94 97 GLU A N 1
ATOM 788 C CA . GLU A 1 97 ? 3.615 -9.191 -6.135 1.00 97.94 97 GLU A CA 1
ATOM 789 C C . GLU A 1 97 ? 2.118 -8.875 -6.058 1.00 97.94 97 GLU A C 1
ATOM 791 O O . GLU A 1 97 ? 1.517 -8.538 -7.076 1.00 97.94 97 GLU A O 1
ATOM 796 N N . ILE A 1 98 ? 1.527 -8.927 -4.864 1.00 97.56 98 ILE A N 1
ATOM 797 C CA . ILE A 1 98 ? 0.108 -8.614 -4.658 1.00 97.56 98 ILE A CA 1
ATOM 798 C C . ILE A 1 98 ? -0.151 -7.134 -4.954 1.00 97.56 98 ILE A C 1
ATOM 800 O O . ILE A 1 98 ? -1.101 -6.817 -5.667 1.00 97.56 98 ILE A O 1
ATOM 804 N N . VAL A 1 99 ? 0.707 -6.230 -4.468 1.00 97.62 99 VAL A N 1
ATOM 805 C CA . VAL A 1 99 ? 0.558 -4.792 -4.739 1.00 97.62 99 VAL A CA 1
ATOM 806 C C . VAL A 1 99 ? 0.749 -4.477 -6.215 1.00 97.62 99 VAL A C 1
ATOM 808 O O . VAL A 1 99 ? -0.088 -3.794 -6.803 1.00 97.62 99 VAL A O 1
ATOM 811 N N . LEU A 1 100 ? 1.813 -4.990 -6.838 1.00 97.75 100 LEU A N 1
ATOM 812 C CA . LEU A 1 100 ? 2.132 -4.653 -8.225 1.00 97.75 100 LEU A CA 1
ATOM 813 C C . LEU A 1 100 ? 1.144 -5.262 -9.230 1.00 97.75 100 LEU A C 1
ATOM 815 O O . LEU A 1 100 ? 0.891 -4.638 -10.260 1.00 97.75 100 LEU A O 1
ATOM 819 N N . LYS A 1 101 ? 0.509 -6.402 -8.921 1.00 96.75 101 LYS A N 1
ATOM 820 C CA . LYS A 1 101 ? -0.624 -6.935 -9.705 1.00 96.75 101 LYS A CA 1
ATOM 821 C C . LYS A 1 101 ? -1.843 -6.007 -9.709 1.00 96.75 101 LYS A C 1
ATOM 823 O O . LYS A 1 101 ? -2.654 -6.085 -10.623 1.00 96.75 101 LYS A O 1
ATOM 828 N N . GLY A 1 102 ? -1.960 -5.122 -8.718 1.00 94.25 102 GLY A N 1
ATOM 829 C CA . GLY A 1 102 ? -2.997 -4.095 -8.670 1.00 94.25 102 GLY A CA 1
ATOM 830 C C . GLY A 1 102 ? -2.745 -2.911 -9.607 1.00 94.25 102 GLY A C 1
ATOM 831 O O . GLY A 1 102 ? -3.647 -2.104 -9.814 1.00 94.25 102 GLY A O 1
ATOM 832 N N . SER A 1 103 ? -1.557 -2.765 -10.198 1.00 94.19 103 SER A N 1
ATOM 833 C CA . SER A 1 103 ? -1.314 -1.665 -11.139 1.00 94.19 103 SER A CA 1
ATOM 834 C C . SER A 1 103 ? -2.220 -1.756 -12.379 1.00 94.19 103 SER A C 1
ATOM 836 O O . SER A 1 103 ? -2.610 -2.851 -12.762 1.00 94.19 103 SER A O 1
ATOM 838 N N . PRO A 1 104 ? -2.626 -0.634 -12.997 1.00 92.56 104 PRO A N 1
ATOM 839 C CA . PRO A 1 104 ? -2.481 0.731 -12.503 1.00 92.56 104 PRO A CA 1
ATOM 840 C C . PRO A 1 104 ? -3.626 1.180 -11.569 1.00 92.56 104 PRO A C 1
ATOM 842 O O . PRO A 1 104 ? -3.603 2.322 -11.115 1.00 92.56 104 PRO A O 1
ATOM 845 N N . ARG A 1 105 ? -4.659 0.355 -11.316 1.00 91.56 105 ARG A N 1
ATOM 846 C CA . ARG A 1 105 ? -5.918 0.808 -10.667 1.00 91.56 105 ARG A CA 1
ATOM 847 C C . ARG A 1 105 ? -6.528 -0.124 -9.607 1.00 91.56 105 ARG A C 1
ATOM 849 O O . ARG A 1 105 ? -7.299 0.347 -8.781 1.00 91.56 105 ARG A O 1
ATOM 856 N N . GLY A 1 106 ? -6.220 -1.415 -9.619 1.00 92.38 106 GLY A N 1
ATOM 857 C CA . GLY A 1 106 ? -6.795 -2.450 -8.751 1.00 92.38 106 GLY A CA 1
ATOM 858 C C . GLY A 1 106 ? -6.055 -2.674 -7.428 1.00 92.38 106 GLY A C 1
ATOM 859 O O . GLY A 1 106 ? -5.889 -3.818 -7.015 1.00 92.38 106 GLY A O 1
ATOM 860 N N . PHE A 1 107 ? -5.572 -1.622 -6.767 1.00 96.88 107 PHE A N 1
ATOM 861 C CA . PHE A 1 107 ? -4.896 -1.756 -5.472 1.00 96.88 107 PHE A CA 1
ATOM 862 C C . PHE A 1 107 ? -5.902 -2.001 -4.338 1.00 96.88 107 PHE A C 1
ATOM 864 O O . PHE A 1 107 ? -6.934 -1.334 -4.265 1.00 96.88 107 PHE A O 1
ATOM 871 N N . TYR A 1 108 ? -5.586 -2.906 -3.406 1.00 97.81 108 TYR A N 1
ATOM 872 C CA . TYR A 1 108 ? -6.408 -3.098 -2.205 1.00 97.81 108 TYR A CA 1
ATOM 873 C C . TYR A 1 108 ? -6.474 -1.821 -1.362 1.00 97.81 108 TYR A C 1
ATOM 875 O O . TYR A 1 108 ? -5.471 -1.127 -1.171 1.00 97.81 108 TYR A O 1
ATOM 883 N N . SER A 1 109 ? -7.646 -1.547 -0.787 1.00 97.75 109 SER A N 1
ATOM 884 C CA . SER A 1 109 ? -7.882 -0.371 0.058 1.00 97.75 109 SER A CA 1
ATOM 885 C C . SER A 1 109 ? -6.963 -0.315 1.283 1.00 97.75 109 SER A C 1
ATOM 887 O O . SER A 1 109 ? -6.634 0.775 1.748 1.00 97.75 109 SER A O 1
ATOM 889 N N . VAL A 1 110 ? -6.462 -1.463 1.755 1.00 98.50 110 VAL A N 1
ATOM 890 C CA . VAL A 1 110 ? -5.532 -1.542 2.891 1.00 98.50 110 VAL A CA 1
ATOM 891 C C . VAL A 1 110 ? -4.207 -0.819 2.648 1.00 98.50 110 VAL A C 1
ATOM 893 O O . VAL A 1 110 ? -3.604 -0.309 3.589 1.00 98.50 110 VAL A O 1
ATOM 896 N N . TRP A 1 111 ? -3.749 -0.731 1.396 1.00 98.31 111 TRP A N 1
ATOM 897 C CA . TRP A 1 111 ? -2.507 -0.030 1.072 1.00 98.31 111 TRP A CA 1
ATOM 898 C C . TRP A 1 111 ? -2.674 1.477 1.245 1.00 98.31 111 TRP A C 1
ATOM 900 O O . TRP A 1 111 ? -1.802 2.138 1.806 1.00 98.31 111 TRP A O 1
ATOM 910 N N . TYR A 1 112 ? -3.836 1.997 0.848 1.00 98.25 112 TYR A N 1
ATOM 911 C CA . TYR A 1 112 ? -4.215 3.387 1.081 1.00 98.25 112 TYR A CA 1
ATOM 912 C C . TYR A 1 112 ? -4.538 3.660 2.551 1.00 98.25 112 TYR A C 1
ATOM 914 O O . TYR A 1 112 ? -4.247 4.750 3.035 1.00 98.25 112 TYR A O 1
ATOM 922 N N . LEU A 1 113 ? -5.078 2.677 3.283 1.00 98.62 113 LEU A N 1
ATOM 923 C CA . LEU A 1 113 ? -5.206 2.771 4.736 1.00 98.62 113 LEU A CA 1
ATOM 924 C C . LEU A 1 113 ? -3.826 2.935 5.371 1.00 98.62 113 LEU A C 1
ATOM 926 O O . LEU A 1 113 ? -3.627 3.886 6.120 1.00 98.62 113 LEU A O 1
ATOM 930 N N . LYS A 1 114 ? -2.875 2.042 5.058 1.00 98.38 114 LYS A N 1
ATOM 931 C CA . LYS A 1 114 ? -1.507 2.122 5.584 1.00 98.38 114 LYS A CA 1
ATOM 932 C C . LYS A 1 114 ? -0.906 3.487 5.270 1.00 98.38 114 LYS A C 1
ATOM 934 O O . LYS A 1 114 ? -0.436 4.145 6.186 1.00 98.38 114 LYS A O 1
ATOM 939 N N . GLN A 1 115 ? -1.003 3.941 4.021 1.00 97.94 115 GLN A N 1
ATOM 940 C CA . GLN A 1 115 ? -0.528 5.262 3.604 1.00 97.94 115 GLN A CA 1
ATOM 941 C C . GLN A 1 115 ? -1.123 6.392 4.453 1.00 97.94 115 GLN A C 1
ATOM 943 O O . GLN A 1 115 ? -0.384 7.206 4.997 1.00 97.94 115 GLN A O 1
ATOM 948 N N . PHE A 1 116 ? -2.448 6.413 4.600 1.00 98.00 116 PHE A N 1
ATOM 949 C CA . PHE A 1 116 ? -3.154 7.442 5.354 1.00 98.00 116 PHE A CA 1
ATOM 950 C C . PHE A 1 116 ? -2.734 7.488 6.829 1.00 98.00 116 PHE A C 1
ATOM 952 O O . PHE A 1 116 ? -2.572 8.568 7.393 1.00 98.00 116 PHE A O 1
ATOM 959 N N . VAL A 1 117 ? -2.560 6.330 7.471 1.00 97.62 117 VAL A N 1
ATOM 960 C CA . VAL A 1 117 ? -2.311 6.272 8.921 1.00 97.62 117 VAL A CA 1
ATOM 961 C C . VAL A 1 117 ? -0.834 6.434 9.287 1.00 97.62 117 VAL A C 1
ATOM 963 O O . VAL A 1 117 ? -0.543 6.834 10.412 1.00 97.62 117 VAL A O 1
ATOM 966 N N . VAL A 1 118 ? 0.090 6.145 8.363 1.00 96.12 118 VAL A N 1
ATOM 967 C CA . VAL A 1 118 ? 1.540 6.321 8.574 1.00 96.12 118 VAL A CA 1
ATOM 968 C C . VAL A 1 118 ? 2.068 7.665 8.070 1.00 96.12 118 VAL A C 1
ATOM 970 O O . VAL A 1 118 ? 3.183 8.030 8.427 1.00 96.12 118 VAL A O 1
ATOM 973 N N . ASP A 1 119 ? 1.286 8.420 7.293 1.00 94.44 119 ASP A N 1
ATOM 974 C CA . ASP A 1 119 ? 1.619 9.802 6.945 1.00 94.44 119 ASP A CA 1
ATOM 975 C C . ASP A 1 119 ? 1.579 10.716 8.183 1.00 94.44 119 ASP A C 1
ATOM 977 O O . ASP A 1 119 ? 0.519 10.990 8.757 1.00 94.44 119 ASP A O 1
ATOM 981 N N . GLU A 1 120 ? 2.758 11.205 8.569 1.00 89.44 120 GLU A N 1
ATOM 982 C CA . GLU A 1 120 ? 2.963 12.108 9.707 1.00 89.44 120 GLU A CA 1
ATOM 983 C C . GLU A 1 120 ? 2.759 13.584 9.352 1.00 89.44 120 GLU A C 1
ATOM 985 O O . GLU A 1 120 ? 2.664 14.422 10.241 1.00 89.44 120 GLU A O 1
ATOM 990 N N . THR A 1 121 ? 2.685 13.910 8.060 1.00 91.25 121 THR A N 1
ATOM 991 C CA . THR A 1 121 ? 2.488 15.289 7.586 1.00 91.25 121 THR A CA 1
ATOM 992 C C . THR A 1 121 ? 1.019 15.687 7.498 1.00 91.25 121 THR A C 1
ATOM 994 O O . THR A 1 121 ? 0.724 16.853 7.242 1.00 91.25 121 THR A O 1
ATOM 997 N N . GLU A 1 122 ? 0.109 14.721 7.666 1.00 87.81 122 GLU A N 1
ATOM 998 C CA . GLU A 1 122 ? -1.342 14.886 7.503 1.00 87.81 122 GLU A CA 1
ATOM 999 C C . GLU A 1 122 ? -1.742 15.447 6.123 1.00 87.81 122 GLU A C 1
ATOM 1001 O O . GLU A 1 122 ? -2.805 16.046 5.953 1.00 87.81 122 GLU A O 1
ATOM 1006 N N . SER A 1 123 ? -0.897 15.236 5.111 1.00 90.56 123 SER A N 1
ATOM 1007 C CA . SER A 1 123 ? -1.129 15.699 3.741 1.00 90.56 123 SER A CA 1
ATOM 1008 C C . SER A 1 123 ? -1.957 14.711 2.917 1.00 90.56 123 SER A C 1
ATOM 1010 O O . SER A 1 123 ? -2.568 15.092 1.912 1.00 90.56 123 SER A O 1
ATOM 1012 N N . VAL A 1 124 ? -2.021 13.447 3.340 1.00 92.69 124 VAL A N 1
ATOM 1013 C CA . VAL A 1 124 ? -2.798 12.398 2.681 1.00 92.69 124 VAL A CA 1
ATOM 1014 C C . VAL A 1 124 ? -4.218 12.364 3.237 1.00 92.69 124 VAL A C 1
ATOM 1016 O O . VAL A 1 124 ? -4.447 12.095 4.413 1.00 92.69 124 VAL A O 1
ATOM 1019 N N . SER A 1 125 ? -5.202 12.573 2.362 1.00 93.44 125 SER A N 1
ATOM 1020 C CA . SER A 1 125 ? -6.612 12.312 2.671 1.00 93.44 125 SER A CA 1
ATOM 1021 C C . SER A 1 125 ? -6.989 10.867 2.317 1.00 93.44 125 SER A C 1
ATOM 1023 O O . SER A 1 125 ? -6.568 10.376 1.264 1.00 93.44 125 SER A O 1
ATOM 1025 N N . PRO A 1 126 ? -7.802 10.176 3.139 1.00 95.06 126 PRO A N 1
ATOM 1026 C CA . PRO A 1 126 ? -8.207 8.808 2.852 1.00 95.06 126 PRO A CA 1
ATOM 1027 C C . PRO A 1 126 ? -9.188 8.778 1.665 1.00 95.06 126 PRO A C 1
ATOM 1029 O O . PRO A 1 126 ? -10.116 9.592 1.615 1.00 95.06 126 PRO A O 1
ATOM 1032 N N . PRO A 1 127 ? -9.037 7.848 0.704 1.00 95.75 127 PRO A N 1
ATOM 1033 C CA . PRO A 1 127 ? -10.043 7.650 -0.334 1.00 95.75 127 PRO A CA 1
ATOM 1034 C C . PRO A 1 127 ? -11.344 7.084 0.258 1.00 95.75 127 PRO A C 1
ATOM 1036 O O . PRO A 1 127 ? -11.349 6.501 1.343 1.00 95.75 127 PRO A O 1
ATOM 1039 N N . LEU A 1 128 ? -12.451 7.187 -0.490 1.00 96.19 128 LEU A N 1
ATOM 1040 C CA . LEU A 1 128 ? -13.769 6.698 -0.050 1.00 96.19 128 LEU A CA 1
ATOM 1041 C C . LEU A 1 128 ? -13.758 5.223 0.367 1.00 96.19 128 LEU A C 1
ATOM 1043 O O . LEU A 1 128 ? -14.411 4.870 1.345 1.00 96.19 128 LEU A O 1
ATOM 1047 N N . SER A 1 129 ? -12.991 4.382 -0.335 1.00 96.25 129 SER A N 1
ATOM 1048 C CA . SER A 1 129 ? -12.817 2.976 0.037 1.00 96.25 129 SER A CA 1
ATOM 1049 C C . SER A 1 129 ? -12.238 2.843 1.441 1.00 96.25 129 SER A C 1
ATOM 1051 O O . SER A 1 129 ? -12.792 2.116 2.249 1.00 96.25 129 SER A O 1
ATOM 1053 N N . VAL A 1 130 ? -11.206 3.617 1.795 1.00 98.00 130 VAL A N 1
ATOM 1054 C CA . VAL A 1 130 ? -10.648 3.603 3.154 1.00 98.00 130 VAL A CA 1
ATOM 1055 C C . VAL A 1 130 ? -11.676 4.072 4.182 1.00 98.00 130 VAL A C 1
ATOM 1057 O O . VAL A 1 130 ? -11.788 3.479 5.256 1.00 98.00 130 VAL A O 1
ATOM 1060 N N . CYS A 1 131 ? -12.456 5.103 3.849 1.00 97.75 131 CYS A N 1
ATOM 1061 C CA . CYS A 1 131 ? -13.480 5.617 4.750 1.00 97.75 131 CYS A CA 1
ATOM 1062 C C . CYS A 1 131 ? -14.549 4.577 5.089 1.00 97.75 131 CYS A C 1
ATOM 1064 O O . CYS A 1 131 ? -14.880 4.415 6.263 1.00 97.75 131 CYS A O 1
ATOM 1066 N N . VAL A 1 132 ? -15.059 3.868 4.083 1.00 97.50 132 VAL A N 1
ATOM 1067 C CA . VAL A 1 132 ? -16.131 2.876 4.242 1.00 97.50 132 VAL A CA 1
ATOM 1068 C C . VAL A 1 132 ? -15.598 1.562 4.811 1.00 97.50 132 VAL A C 1
ATOM 1070 O O . VAL A 1 132 ? -16.159 1.038 5.776 1.00 97.50 132 VAL A O 1
ATOM 1073 N N . ASP A 1 133 ? -14.509 1.049 4.238 1.00 98.25 133 ASP A N 1
ATOM 1074 C CA . ASP A 1 133 ? -13.960 -0.269 4.554 1.00 98.25 133 ASP A CA 1
ATOM 1075 C C . ASP A 1 133 ? -13.450 -0.326 5.997 1.00 98.25 133 ASP A C 1
ATOM 1077 O O . ASP A 1 133 ? -13.659 -1.327 6.681 1.00 98.25 133 ASP A O 1
ATOM 1081 N N . TYR A 1 134 ? -12.827 0.760 6.473 1.00 98.31 134 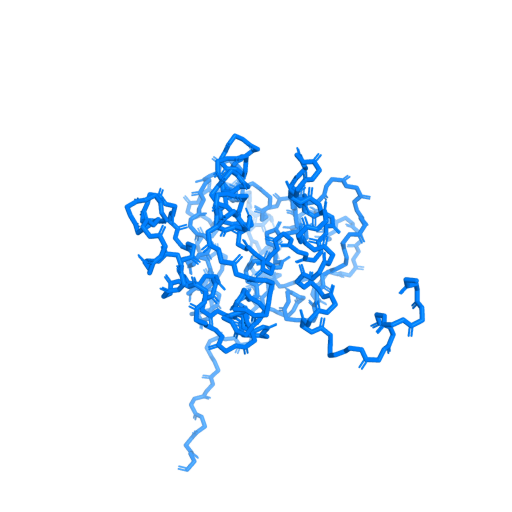TYR A N 1
ATOM 1082 C CA . TYR A 1 134 ? -12.125 0.798 7.761 1.00 98.31 134 TYR A CA 1
ATOM 1083 C C . TYR A 1 134 ? -12.787 1.686 8.819 1.00 98.31 134 TYR A C 1
ATOM 1085 O O . TYR A 1 134 ? -12.281 1.768 9.942 1.00 98.31 134 TYR A O 1
ATOM 1093 N N . GLY A 1 135 ? -13.936 2.291 8.503 1.00 97.50 135 GLY A N 1
ATOM 1094 C CA . GLY A 1 135 ? -14.820 2.911 9.491 1.00 97.50 135 GLY A CA 1
ATOM 1095 C C . GLY A 1 135 ? -14.619 4.403 9.750 1.00 97.50 135 GLY A C 1
ATOM 1096 O O . GLY A 1 135 ? -15.196 4.923 10.709 1.00 97.50 135 GLY A O 1
ATOM 1097 N N . PHE A 1 136 ? -13.822 5.104 8.935 1.00 97.94 136 PHE A N 1
ATOM 1098 C CA . PHE A 1 136 ? -13.636 6.554 9.089 1.00 97.94 136 PHE A CA 1
ATOM 1099 C C . PHE A 1 136 ? -14.874 7.364 8.684 1.00 97.94 136 PHE A C 1
ATOM 1101 O O . PHE A 1 136 ? -15.055 8.472 9.179 1.00 97.94 136 PHE A O 1
ATOM 1108 N N . ASP A 1 137 ? -15.773 6.805 7.870 1.00 96.38 137 ASP A N 1
ATOM 1109 C CA . ASP A 1 137 ? -17.095 7.381 7.575 1.00 96.38 137 ASP A CA 1
ATOM 1110 C C . ASP A 1 137 ? -17.960 7.597 8.836 1.00 96.38 137 ASP A C 1
ATOM 1112 O O . ASP A 1 137 ? -18.825 8.472 8.872 1.00 96.38 137 ASP A O 1
ATOM 1116 N N . LYS A 1 138 ? -17.709 6.817 9.896 1.00 96.94 138 LYS A N 1
ATOM 1117 C CA . LYS A 1 138 ? -18.414 6.885 11.187 1.00 96.94 138 LYS A CA 1
ATOM 1118 C C . LYS A 1 138 ? -17.745 7.840 12.181 1.00 96.94 138 LYS A C 1
ATOM 1120 O O . LYS A 1 138 ? -18.262 8.019 13.291 1.00 96.94 138 LYS A O 1
ATOM 1125 N N . CYS A 1 139 ? -16.612 8.445 11.824 1.00 96.56 139 CYS A N 1
ATOM 1126 C CA . CYS A 1 139 ? -15.920 9.421 12.659 1.00 96.56 139 CYS A CA 1
ATOM 1127 C C . CYS A 1 139 ? -16.580 10.800 12.523 1.00 96.56 139 CYS A C 1
ATOM 1129 O O . CYS A 1 139 ? -16.408 11.493 11.530 1.00 96.56 139 CYS A O 1
ATOM 1131 N N . ASN A 1 140 ? -17.325 11.217 13.548 1.00 93.94 140 ASN A N 1
ATOM 1132 C CA . ASN A 1 140 ? -18.037 12.501 13.579 1.00 93.94 140 ASN A CA 1
ATOM 1133 C C . ASN A 1 140 ? -17.291 13.615 14.337 1.00 93.94 140 ASN A C 1
ATOM 1135 O O . ASN A 1 140 ? -17.853 14.682 14.580 1.00 93.94 140 ASN A O 1
ATOM 1139 N N . SER A 1 141 ? -16.045 13.366 14.740 1.00 95.62 141 SER A N 1
ATOM 1140 C CA . SER A 1 141 ? -15.172 14.348 15.379 1.00 95.62 141 SER A CA 1
ATOM 1141 C C . SER A 1 141 ? -13.710 14.052 15.059 1.00 95.62 141 SER A C 1
ATOM 1143 O O . SER A 1 141 ? -13.342 12.894 14.843 1.00 95.62 141 SER A O 1
ATOM 1145 N N . SER A 1 142 ? -12.864 15.084 15.082 1.00 94.12 142 SER A N 1
ATOM 1146 C CA . SER A 1 142 ? -11.422 14.933 14.849 1.00 94.12 142 SER A CA 1
ATOM 1147 C C . SER A 1 142 ? -10.773 13.999 15.871 1.00 94.12 142 SER A C 1
ATOM 1149 O O . SER A 1 142 ? -9.977 13.152 15.501 1.00 94.12 142 SER A O 1
ATOM 1151 N N . SER A 1 143 ? -11.186 14.058 17.143 1.00 95.25 143 SER A N 1
ATOM 1152 C CA . SER A 1 143 ? -10.690 13.130 18.173 1.00 95.25 143 SER A CA 1
ATOM 1153 C C . SER A 1 143 ? -11.012 11.668 17.848 1.00 95.25 143 SER A C 1
ATOM 1155 O O . SER A 1 143 ? -10.188 10.793 18.083 1.00 95.25 143 SER A O 1
ATOM 1157 N N . LEU A 1 144 ? -12.193 11.387 17.290 1.00 95.88 144 LEU A N 1
ATOM 1158 C CA . LEU A 1 144 ? -12.582 10.026 16.923 1.00 95.88 144 LEU A CA 1
ATOM 1159 C C . LEU A 1 144 ? -11.796 9.512 15.714 1.00 95.88 144 LEU A C 1
ATOM 1161 O O . LEU A 1 144 ? -11.444 8.332 15.673 1.00 95.88 144 LEU A O 1
ATOM 1165 N N . LEU A 1 145 ? -11.528 10.406 14.759 1.00 96.38 145 LEU A N 1
ATOM 1166 C CA . LEU A 1 145 ? -10.679 10.142 13.605 1.00 96.38 145 LEU A CA 1
ATOM 1167 C C . LEU A 1 145 ? -9.249 9.823 14.046 1.00 96.38 145 LEU A C 1
ATOM 1169 O O . LEU A 1 145 ? -8.741 8.774 13.658 1.00 96.38 145 LEU A O 1
ATOM 1173 N N . GLU A 1 146 ? -8.653 10.652 14.904 1.00 96.31 146 GLU A N 1
ATOM 1174 C CA . GLU A 1 146 ? -7.293 10.443 15.416 1.00 96.31 146 GLU A CA 1
ATOM 1175 C C . GLU A 1 146 ? -7.172 9.164 16.250 1.00 96.31 146 GLU A C 1
ATOM 1177 O O . GLU A 1 146 ? -6.229 8.397 16.071 1.00 96.31 146 GLU A O 1
ATOM 1182 N N . ASP A 1 147 ? -8.163 8.853 17.088 1.00 97.00 147 ASP A N 1
ATOM 1183 C CA . ASP A 1 147 ? -8.170 7.603 17.852 1.00 97.00 147 ASP A CA 1
ATOM 1184 C C . ASP A 1 147 ? -8.204 6.363 16.936 1.00 97.00 147 ASP A C 1
ATOM 1186 O O . ASP A 1 147 ? -7.511 5.373 17.186 1.00 97.00 147 ASP A O 1
ATOM 1190 N N . LEU A 1 148 ? -9.018 6.394 15.871 1.00 98.12 148 LEU A N 1
ATOM 1191 C CA . LEU A 1 148 ? -9.112 5.286 14.917 1.00 98.12 148 LEU A CA 1
ATOM 1192 C C . LEU A 1 148 ? -7.856 5.191 14.036 1.00 98.12 148 LEU A C 1
ATOM 1194 O O . LEU A 1 148 ? -7.349 4.089 13.812 1.00 98.12 148 LEU A O 1
ATOM 1198 N N . LYS A 1 149 ? -7.323 6.336 13.588 1.00 97.81 149 LYS A N 1
ATOM 1199 C CA . LYS A 1 149 ? -6.047 6.441 12.865 1.00 97.81 149 LYS A CA 1
ATOM 1200 C C . LYS A 1 149 ? -4.912 5.853 13.707 1.00 97.81 149 LYS A C 1
ATOM 1202 O O . LYS A 1 149 ? -4.153 5.026 13.206 1.00 97.81 149 LYS A O 1
ATOM 1207 N N . GLY A 1 150 ? -4.871 6.182 14.999 1.00 97.75 150 GLY A N 1
ATOM 1208 C CA . GLY A 1 150 ? -3.913 5.655 15.968 1.00 97.75 150 GLY A CA 1
ATOM 1209 C C . GLY A 1 150 ? -3.966 4.134 16.104 1.00 97.75 150 GLY A C 1
ATOM 1210 O O . GLY A 1 150 ? -2.921 3.490 16.094 1.00 97.75 150 GLY A O 1
ATOM 1211 N N . ILE A 1 151 ? -5.158 3.528 16.144 1.00 98.19 151 ILE A N 1
ATOM 1212 C CA . ILE A 1 151 ? -5.291 2.061 16.187 1.00 98.19 151 ILE A CA 1
ATOM 1213 C C . ILE A 1 151 ? -4.671 1.403 14.957 1.00 98.19 151 ILE A C 1
ATOM 1215 O O . ILE A 1 151 ? -3.880 0.472 15.095 1.00 98.19 151 ILE A O 1
ATOM 1219 N N . TYR A 1 152 ? -5.012 1.870 13.758 1.00 98.50 152 TYR A N 1
ATOM 1220 C CA . TYR A 1 152 ? -4.459 1.284 12.540 1.00 98.50 152 TYR A CA 1
ATOM 1221 C C . TYR A 1 152 ? -2.953 1.554 12.405 1.00 98.50 152 TYR A C 1
ATOM 1223 O O . TYR A 1 152 ? -2.226 0.657 11.977 1.00 98.50 152 TYR A O 1
ATOM 1231 N N . LYS A 1 153 ? -2.459 2.726 12.841 1.00 97.75 153 LYS A N 1
ATOM 1232 C CA . LYS A 1 153 ? -1.015 3.012 12.918 1.00 97.75 153 LYS A CA 1
ATOM 1233 C C . LYS A 1 153 ? -0.306 2.007 13.836 1.00 97.75 153 LYS A C 1
ATOM 1235 O O . LYS A 1 153 ? 0.693 1.429 13.418 1.00 97.75 153 LYS A O 1
ATOM 1240 N N . LEU A 1 154 ? -0.857 1.721 15.022 1.00 97.81 154 LEU A N 1
ATOM 1241 C CA . LEU A 1 154 ? -0.324 0.701 15.940 1.00 97.81 154 LEU A CA 1
ATOM 1242 C C . LEU A 1 154 ? -0.306 -0.698 15.306 1.00 97.81 154 LEU A C 1
ATOM 1244 O O . LEU A 1 154 ? 0.681 -1.418 15.443 1.00 97.81 154 LEU A O 1
ATOM 1248 N N . LEU A 1 155 ? -1.364 -1.085 14.587 1.00 98.12 155 LEU A N 1
ATOM 1249 C CA . LEU A 1 155 ? -1.409 -2.386 13.915 1.00 98.12 155 LEU A CA 1
ATOM 1250 C C . LEU A 1 155 ? -0.278 -2.539 12.885 1.00 98.12 155 LEU A C 1
ATOM 1252 O O . LEU A 1 155 ? 0.384 -3.576 12.860 1.00 98.12 155 LEU A O 1
ATOM 1256 N N . PHE A 1 156 ? -0.026 -1.519 12.059 1.00 97.38 156 PHE A N 1
ATOM 1257 C CA . PHE A 1 156 ? 1.019 -1.598 11.033 1.00 97.38 156 PHE A CA 1
ATOM 1258 C C . PHE A 1 156 ? 2.438 -1.431 11.579 1.00 97.38 156 PHE A C 1
ATOM 1260 O O . PHE A 1 156 ? 3.339 -2.138 11.126 1.00 97.38 156 PHE A O 1
ATOM 1267 N N . LEU A 1 157 ? 2.651 -0.484 12.496 1.00 95.38 157 LEU A N 1
ATOM 1268 C CA . LEU A 1 157 ? 3.997 -0.078 12.905 1.00 95.38 157 LEU A CA 1
ATOM 1269 C C . LEU A 1 157 ? 4.514 -0.816 14.139 1.00 95.38 157 LEU A C 1
ATOM 1271 O O . LEU A 1 157 ? 5.709 -1.060 14.206 1.00 95.38 157 LEU A O 1
ATOM 1275 N N . GLU A 1 158 ? 3.639 -1.190 15.076 1.00 95.50 158 GLU A N 1
ATOM 1276 C CA . GLU A 1 158 ? 4.046 -1.844 16.331 1.00 95.50 158 GLU A CA 1
ATOM 1277 C C . GLU A 1 158 ? 3.749 -3.346 16.305 1.00 95.50 158 GLU A C 1
ATOM 1279 O O . GLU A 1 158 ? 4.588 -4.172 16.655 1.00 95.50 158 GLU A O 1
ATOM 1284 N N . ALA A 1 159 ? 2.543 -3.727 15.875 1.00 96.69 159 ALA A N 1
ATOM 1285 C CA . ALA A 1 159 ? 2.150 -5.134 15.802 1.00 96.69 159 ALA A CA 1
ATOM 1286 C C . ALA A 1 159 ? 2.622 -5.827 14.512 1.00 96.69 159 ALA A C 1
ATOM 1288 O O . ALA A 1 159 ? 2.513 -7.049 14.411 1.00 96.69 159 ALA A O 1
ATOM 1289 N N . HIS A 1 160 ? 3.119 -5.056 13.536 1.00 95.62 160 HIS A N 1
ATOM 1290 C CA . HIS A 1 160 ? 3.579 -5.529 12.228 1.00 95.62 160 HIS A CA 1
ATOM 1291 C C . HIS A 1 160 ? 2.596 -6.493 11.547 1.00 95.62 160 HIS A C 1
ATOM 1293 O O . HIS A 1 160 ? 2.996 -7.518 10.988 1.00 95.62 160 HIS A O 1
ATOM 1299 N N . VAL A 1 161 ? 1.295 -6.181 11.602 1.00 96.81 161 VAL A N 1
ATOM 1300 C CA . VAL A 1 161 ? 0.285 -7.027 10.957 1.00 96.81 161 VAL A CA 1
ATOM 1301 C C . VAL A 1 161 ? 0.494 -7.054 9.447 1.00 96.81 161 VAL A C 1
ATOM 1303 O O . VAL A 1 161 ? 0.810 -6.033 8.832 1.00 96.81 161 VAL A O 1
ATOM 1306 N N . ASP A 1 162 ? 0.253 -8.214 8.840 1.00 97.06 162 ASP A N 1
ATOM 1307 C CA . ASP A 1 162 ? 0.217 -8.338 7.388 1.00 97.06 162 ASP A CA 1
ATOM 1308 C C . ASP A 1 162 ? -0.963 -7.513 6.828 1.00 97.06 162 ASP A C 1
ATOM 1310 O O . ASP A 1 162 ? -2.123 -7.813 7.143 1.00 97.06 162 ASP A O 1
ATOM 1314 N N . PRO A 1 163 ? -0.714 -6.485 5.992 1.00 97.69 163 PRO A N 1
ATOM 1315 C CA . PRO A 1 163 ? -1.786 -5.688 5.409 1.00 97.69 163 PRO A CA 1
ATOM 1316 C C . PRO A 1 163 ? -2.741 -6.517 4.543 1.00 97.69 163 PRO A C 1
ATOM 1318 O O . PRO A 1 163 ? -3.943 -6.258 4.551 1.00 97.69 163 PRO A O 1
ATOM 1321 N N . VAL A 1 164 ? -2.255 -7.550 3.846 1.00 98.00 164 VAL A N 1
ATOM 1322 C CA . VAL A 1 164 ? -3.128 -8.442 3.066 1.00 98.00 164 VAL A CA 1
ATOM 1323 C C . VAL A 1 164 ? -4.078 -9.177 4.002 1.00 98.00 164 VAL A C 1
ATOM 1325 O O . VAL A 1 164 ? -5.278 -9.229 3.734 1.00 98.00 164 VAL A O 1
ATOM 1328 N N . LYS A 1 165 ? -3.589 -9.632 5.162 1.00 98.19 165 LYS A N 1
ATOM 1329 C CA . LYS A 1 165 ? -4.449 -10.275 6.156 1.00 98.19 165 LYS A CA 1
ATOM 1330 C C . LYS A 1 165 ? -5.506 -9.327 6.718 1.00 98.19 165 LYS A C 1
ATOM 1332 O O . LYS A 1 165 ? -6.661 -9.718 6.877 1.00 98.19 165 LYS A O 1
ATOM 1337 N N . LEU A 1 166 ? -5.137 -8.075 6.986 1.00 98.38 166 LEU A N 1
ATOM 1338 C CA . LEU A 1 166 ? -6.092 -7.056 7.424 1.00 98.38 166 LEU A CA 1
ATOM 1339 C C . LEU A 1 166 ? -7.148 -6.761 6.343 1.00 98.38 166 LEU A C 1
ATOM 1341 O O . LEU A 1 166 ? -8.310 -6.529 6.675 1.00 98.38 166 LEU A O 1
ATOM 1345 N N . HIS A 1 167 ? -6.778 -6.798 5.060 1.00 98.19 167 HIS A N 1
ATOM 1346 C CA . HIS A 1 167 ? -7.738 -6.686 3.962 1.00 98.19 167 HIS A CA 1
ATOM 1347 C C . HIS A 1 167 ? -8.703 -7.878 3.915 1.00 98.19 167 HIS A C 1
ATOM 1349 O O . HIS A 1 167 ? -9.908 -7.671 3.844 1.00 98.19 167 HIS A O 1
ATOM 1355 N N . GLU A 1 168 ? -8.218 -9.115 4.039 1.00 98.06 168 GLU A N 1
ATOM 1356 C CA . GLU A 1 168 ? -9.089 -10.301 4.097 1.00 98.06 168 GLU A CA 1
ATOM 1357 C C . GLU A 1 168 ? -10.104 -10.216 5.245 1.00 98.06 168 GLU A C 1
ATOM 1359 O O . GLU A 1 168 ? -11.288 -10.486 5.064 1.00 98.06 168 GLU A O 1
ATOM 1364 N N . VAL A 1 169 ? -9.650 -9.792 6.426 1.00 97.75 169 VAL A N 1
ATOM 1365 C CA . VAL A 1 169 ? -10.505 -9.586 7.603 1.00 97.75 169 VAL A CA 1
ATOM 1366 C C . VAL A 1 169 ? -11.514 -8.461 7.377 1.00 97.75 169 VAL A C 1
ATOM 1368 O O . VAL A 1 169 ? -12.656 -8.562 7.829 1.00 97.75 169 VAL A O 1
ATOM 1371 N N . CYS A 1 170 ? -11.109 -7.398 6.678 1.00 98.12 170 CYS A N 1
ATOM 1372 C CA . CYS A 1 170 ? -12.007 -6.325 6.268 1.00 98.12 170 CYS A CA 1
ATOM 1373 C C . CYS A 1 170 ? -13.179 -6.879 5.452 1.00 98.12 170 CYS A C 1
ATOM 1375 O O . CYS A 1 170 ? -14.331 -6.626 5.799 1.00 98.12 170 CYS A O 1
ATOM 1377 N N . ILE A 1 171 ? -12.881 -7.698 4.440 1.00 97.44 171 ILE A N 1
ATOM 1378 C CA . ILE A 1 171 ? -13.878 -8.345 3.575 1.00 97.44 171 ILE A CA 1
ATOM 1379 C C . ILE A 1 171 ? -14.692 -9.413 4.327 1.00 97.44 171 ILE A C 1
ATOM 1381 O O . ILE A 1 171 ? -15.842 -9.676 3.982 1.00 97.44 171 ILE A O 1
ATOM 1385 N N . ALA A 1 172 ? -14.142 -10.004 5.388 1.00 96.81 172 ALA A N 1
ATOM 1386 C CA . ALA A 1 172 ? -14.875 -10.907 6.274 1.00 96.81 172 ALA A CA 1
ATOM 1387 C C . ALA A 1 172 ? -15.775 -10.180 7.297 1.00 96.81 172 ALA A C 1
ATOM 1389 O O . ALA A 1 172 ? -16.572 -10.834 7.969 1.00 96.81 172 ALA A O 1
ATOM 1390 N N . GLY A 1 173 ? -15.659 -8.853 7.436 1.00 96.38 173 GLY A N 1
ATOM 1391 C CA . GLY A 1 173 ? -16.444 -8.054 8.383 1.00 96.38 173 GLY A CA 1
ATOM 1392 C C . GLY A 1 173 ? -15.996 -8.154 9.851 1.00 96.38 173 GLY A C 1
ATOM 1393 O O . GLY A 1 173 ? -16.774 -7.812 10.743 1.00 96.38 173 GLY A O 1
ATOM 1394 N N . ASP A 1 174 ? -14.761 -8.599 10.132 1.00 97.12 174 ASP A N 1
ATOM 1395 C CA . ASP A 1 174 ? -14.264 -8.864 11.502 1.00 97.12 174 ASP A CA 1
ATOM 1396 C C . ASP A 1 174 ? -13.063 -7.988 11.924 1.00 97.12 174 ASP A C 1
ATOM 1398 O O . ASP A 1 174 ? -12.163 -8.397 12.661 1.00 97.12 174 ASP A O 1
ATOM 1402 N N . LEU A 1 175 ? -13.030 -6.734 11.462 1.00 98.25 175 LEU A N 1
ATOM 1403 C CA . LEU A 1 175 ? -11.935 -5.798 11.761 1.00 98.25 175 LEU A CA 1
ATOM 1404 C C . LEU A 1 175 ? -11.686 -5.620 13.264 1.00 98.25 175 LEU A C 1
ATOM 1406 O O . LEU A 1 175 ? -10.539 -5.616 13.713 1.00 98.25 175 LEU A O 1
ATOM 1410 N N . PHE A 1 176 ? -12.753 -5.489 14.057 1.00 98.00 176 PHE A N 1
ATOM 1411 C CA . PHE A 1 176 ? -12.620 -5.301 15.501 1.00 98.00 176 PHE A CA 1
ATOM 1412 C C . PHE A 1 176 ? -12.120 -6.561 16.219 1.00 98.00 176 PHE A C 1
ATOM 1414 O O . PHE A 1 176 ? -11.326 -6.443 17.159 1.00 98.00 176 PHE A O 1
ATOM 1421 N N . GLY A 1 177 ? -12.567 -7.751 15.799 1.00 97.44 177 GLY A N 1
ATOM 1422 C CA . GLY A 1 177 ? -12.089 -9.021 16.344 1.00 97.44 177 GLY A CA 1
ATOM 1423 C C . GLY A 1 177 ? -10.594 -9.187 16.101 1.00 97.44 177 GLY A C 1
ATOM 1424 O O . GLY A 1 177 ? -9.837 -9.417 17.047 1.00 97.44 177 GLY A O 1
ATOM 1425 N N . PHE A 1 178 ? -10.152 -8.924 14.870 1.00 98.00 178 PHE A N 1
ATOM 1426 C CA . PHE A 1 178 ? -8.737 -8.931 14.511 1.00 98.00 178 PHE A CA 1
ATOM 1427 C C . PHE A 1 178 ? -7.925 -7.907 15.307 1.00 98.00 178 PHE A C 1
ATOM 1429 O O . PHE A 1 178 ? -6.946 -8.280 15.950 1.00 98.00 178 PHE A O 1
ATOM 1436 N N . ALA A 1 179 ? -8.355 -6.640 15.355 1.00 97.75 179 ALA A N 1
ATOM 1437 C CA . ALA A 1 179 ? -7.653 -5.599 16.110 1.00 97.75 179 ALA A CA 1
ATOM 1438 C C . ALA A 1 179 ? -7.541 -5.941 17.609 1.00 97.75 179 ALA A C 1
ATOM 1440 O O . ALA A 1 179 ? -6.513 -5.679 18.235 1.00 97.75 179 ALA A O 1
ATOM 1441 N N . SER A 1 180 ? -8.567 -6.579 18.184 1.00 97.19 180 SER A N 1
ATOM 1442 C CA . SER A 1 180 ? -8.575 -7.024 19.586 1.00 97.19 180 SER A CA 1
ATOM 1443 C C . SER A 1 180 ? -7.578 -8.150 19.886 1.00 97.19 180 SER A C 1
ATOM 1445 O O . SER A 1 180 ? -7.242 -8.353 21.053 1.00 97.19 180 SER A O 1
ATOM 1447 N N . GLY A 1 181 ? -7.098 -8.871 18.867 1.00 97.12 181 GLY A N 1
ATOM 1448 C CA . GLY A 1 181 ? -6.026 -9.862 19.001 1.00 97.12 181 GLY A CA 1
ATOM 1449 C C . GLY A 1 181 ? -4.648 -9.239 19.251 1.00 97.12 181 GLY A C 1
ATOM 1450 O O . GLY A 1 181 ? -3.796 -9.880 19.861 1.00 97.12 181 GLY A O 1
ATOM 1451 N N . PHE A 1 182 ? -4.452 -7.981 18.844 1.00 97.00 182 PHE A N 1
ATOM 1452 C CA . PHE A 1 182 ? -3.180 -7.258 18.973 1.00 97.00 182 PHE A CA 1
ATOM 1453 C C . PHE A 1 182 ? -3.235 -6.138 20.019 1.00 97.00 182 PHE A C 1
ATOM 1455 O O . PHE A 1 182 ? -2.226 -5.828 20.649 1.00 97.00 182 PHE A O 1
ATOM 1462 N N . ILE A 1 183 ? -4.410 -5.536 20.237 1.00 95.75 183 ILE A N 1
ATOM 1463 C CA . ILE A 1 183 ? -4.579 -4.352 21.086 1.00 95.75 183 ILE A CA 1
ATOM 1464 C C . ILE A 1 183 ? -5.507 -4.652 22.266 1.00 95.75 183 ILE A C 1
ATOM 1466 O O . ILE A 1 183 ? -6.629 -5.143 22.121 1.00 95.75 183 ILE A O 1
ATOM 1470 N N . LYS A 1 184 ? -5.060 -4.287 23.473 1.00 94.69 184 LYS A N 1
ATOM 1471 C CA . LYS A 1 184 ? -5.856 -4.404 24.701 1.00 94.69 184 LYS A CA 1
ATOM 1472 C C . LYS A 1 184 ? -6.756 -3.182 24.890 1.00 94.69 184 LYS A C 1
ATOM 1474 O O . LYS A 1 184 ? -6.335 -2.173 25.443 1.00 94.69 184 LYS A O 1
ATOM 1479 N N . PHE A 1 185 ? -8.022 -3.310 24.505 1.00 93.88 185 PHE A N 1
ATOM 1480 C CA . PHE A 1 185 ? -9.036 -2.270 24.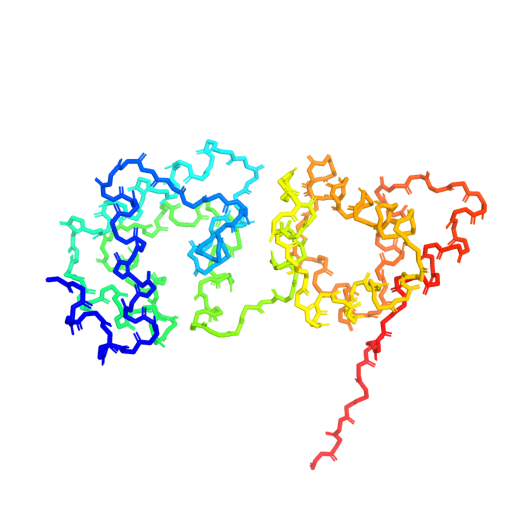710 1.00 93.88 185 PHE A CA 1
ATOM 1481 C C . PHE A 1 185 ? -9.670 -2.307 26.109 1.00 93.88 185 PHE A C 1
ATOM 1483 O O . PHE A 1 185 ? -10.096 -3.367 26.594 1.00 93.88 185 PHE A O 1
ATOM 1490 N N . LYS A 1 186 ? -9.856 -1.133 26.723 1.00 94.25 186 LYS A N 1
ATOM 1491 C CA . LYS A 1 186 ? -10.691 -0.954 27.922 1.00 94.25 186 LYS A CA 1
ATOM 1492 C C . LYS A 1 186 ? -12.167 -1.191 27.592 1.00 94.25 186 LYS A C 1
ATOM 1494 O O . LYS A 1 186 ? -12.608 -1.061 26.452 1.00 94.25 186 LYS A O 1
ATOM 1499 N N . LYS A 1 187 ? -12.986 -1.478 28.612 1.00 91.12 187 LYS A N 1
ATOM 1500 C CA . LYS A 1 187 ? -14.419 -1.800 28.439 1.00 91.12 187 LYS A CA 1
ATOM 1501 C C . LYS A 1 187 ? -15.192 -0.737 27.638 1.00 91.12 187 LYS A C 1
ATOM 1503 O O . LYS A 1 187 ? -15.994 -1.096 26.782 1.00 91.12 187 LYS A O 1
ATOM 1508 N N . ALA A 1 188 ? -14.936 0.548 27.894 1.00 88.44 188 ALA A N 1
ATOM 1509 C CA . ALA A 1 188 ? -15.573 1.652 27.172 1.00 88.44 188 ALA A CA 1
ATOM 1510 C C . ALA A 1 188 ? -15.106 1.755 25.704 1.00 88.44 188 ALA A C 1
ATOM 1512 O O . ALA A 1 188 ? -15.914 2.011 24.813 1.00 88.44 188 ALA A O 1
ATOM 1513 N N . GLU A 1 189 ? -13.823 1.489 25.444 1.00 93.19 189 GLU A N 1
ATOM 1514 C CA . GLU A 1 189 ? -13.216 1.521 24.107 1.00 93.19 189 GLU A CA 1
ATOM 1515 C C . GLU A 1 189 ? -13.730 0.384 23.225 1.00 93.19 189 GLU A C 1
ATOM 1517 O O . GLU A 1 189 ? -14.009 0.609 22.050 1.00 93.19 189 GLU A O 1
ATOM 1522 N N . LYS A 1 190 ? -13.959 -0.809 23.795 1.00 94.69 190 LYS A N 1
ATOM 1523 C CA . LYS A 1 190 ? -14.484 -1.961 23.044 1.00 94.69 190 LYS A CA 1
ATOM 1524 C C . LYS A 1 190 ? -15.780 -1.624 22.313 1.00 94.69 190 LYS A C 1
ATOM 1526 O O . LYS A 1 190 ? -15.875 -1.831 21.111 1.00 94.69 190 LYS A O 1
ATOM 1531 N N . LYS A 1 191 ? -16.768 -1.052 23.012 1.00 94.25 191 LYS A N 1
ATOM 1532 C CA . LYS A 1 191 ? -18.056 -0.683 22.395 1.00 94.25 191 LYS A CA 1
ATOM 1533 C C . LYS A 1 191 ? -17.885 0.396 21.320 1.00 94.25 191 LYS A C 1
ATOM 1535 O O . LYS A 1 191 ? -18.567 0.354 20.299 1.00 94.25 191 LYS A O 1
ATOM 1540 N N . LYS A 1 192 ? -16.990 1.359 21.559 1.00 95.31 192 LYS A N 1
ATOM 1541 C CA . LYS A 1 192 ? -16.682 2.455 20.634 1.00 95.31 192 LYS A CA 1
ATOM 1542 C C . LYS A 1 192 ? -16.069 1.925 19.334 1.00 95.31 192 LYS A C 1
ATOM 1544 O O . LYS A 1 192 ? -16.644 2.154 18.273 1.00 95.31 192 LYS A O 1
ATOM 1549 N N . PHE A 1 193 ? -14.964 1.187 19.409 1.00 97.19 193 PHE A N 1
ATOM 1550 C CA . PHE A 1 193 ? -14.243 0.719 18.222 1.00 97.19 193 PHE A CA 1
ATOM 1551 C C . PHE A 1 193 ? -14.952 -0.434 17.512 1.00 97.19 193 PHE A C 1
ATOM 1553 O O . PHE A 1 193 ? -14.977 -0.442 16.286 1.00 97.19 193 PHE A O 1
ATOM 1560 N N . ALA A 1 194 ? -15.665 -1.304 18.238 1.00 96.62 194 ALA A N 1
ATOM 1561 C CA . ALA A 1 194 ? -16.537 -2.305 17.619 1.00 96.62 194 ALA A CA 1
ATOM 1562 C C . ALA A 1 194 ? -17.662 -1.679 16.784 1.00 96.62 194 ALA A C 1
ATOM 1564 O O . ALA A 1 194 ? -18.175 -2.320 15.877 1.00 96.62 194 ALA A O 1
ATOM 1565 N N . ARG A 1 195 ? -18.082 -0.443 17.088 1.00 96.25 195 ARG A N 1
ATOM 1566 C CA . ARG A 1 195 ? -19.056 0.288 16.268 1.00 96.25 195 ARG A CA 1
ATOM 1567 C C . ARG A 1 195 ? -18.402 0.940 15.050 1.00 96.2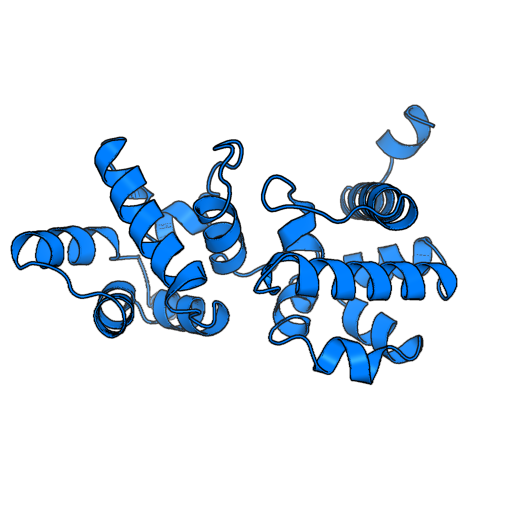5 195 ARG A C 1
ATOM 1569 O O . ARG A 1 195 ? -19.002 0.906 13.983 1.00 96.25 195 ARG A O 1
ATOM 1576 N N . LEU A 1 196 ? -17.226 1.550 15.215 1.00 97.19 196 LEU A N 1
ATOM 1577 C CA . LEU A 1 196 ? -16.514 2.219 14.118 1.00 97.19 196 LEU A CA 1
ATOM 1578 C C . LEU A 1 196 ? -16.055 1.228 13.051 1.00 97.19 196 LEU A C 1
ATOM 1580 O O . LEU A 1 196 ? -16.277 1.455 11.874 1.00 97.19 196 LEU A O 1
ATOM 1584 N N . MET A 1 197 ? -15.492 0.097 13.466 1.00 97.56 197 MET A N 1
ATOM 1585 C CA . MET A 1 197 ? -14.925 -0.912 12.569 1.00 97.56 197 MET A CA 1
ATOM 1586 C C . MET A 1 197 ? -15.972 -1.820 11.907 1.00 97.56 197 MET A C 1
ATOM 1588 O O . MET A 1 197 ? -15.617 -2.816 11.285 1.00 97.56 197 MET A O 1
ATOM 1592 N N . LYS A 1 198 ? -17.267 -1.505 12.037 1.00 95.94 198 LYS A N 1
ATOM 1593 C CA . LYS A 1 198 ? -18.298 -2.149 11.220 1.00 95.94 198 LYS A CA 1
ATOM 1594 C C . LYS A 1 198 ? -18.238 -1.583 9.815 1.00 95.94 198 LYS A C 1
ATOM 1596 O O . LYS A 1 198 ? -18.265 -0.365 9.642 1.00 95.94 198 LYS A O 1
ATOM 1601 N N . ASN A 1 199 ? -18.240 -2.460 8.832 1.00 94.94 199 ASN A N 1
ATOM 1602 C CA . ASN A 1 199 ? -18.270 -2.108 7.424 1.00 94.94 199 ASN A CA 1
ATOM 1603 C C . ASN A 1 199 ? -19.412 -2.879 6.725 1.00 94.94 199 ASN A C 1
ATOM 1605 O O . ASN A 1 199 ? -20.104 -3.665 7.378 1.00 94.94 199 ASN A O 1
ATOM 1609 N N . PRO A 1 200 ? -19.680 -2.616 5.436 1.00 93.50 200 PRO A N 1
ATOM 1610 C CA . PRO A 1 200 ? -20.751 -3.291 4.700 1.00 93.50 200 PRO A CA 1
ATOM 1611 C C . PRO A 1 200 ? -20.485 -4.770 4.369 1.00 93.50 200 PRO A C 1
ATOM 1613 O O . PRO A 1 200 ? -21.337 -5.394 3.743 1.00 93.50 200 PRO A O 1
ATOM 1616 N N . TYR A 1 201 ? -19.320 -5.318 4.727 1.00 94.06 201 TYR A N 1
ATOM 1617 C CA . TYR A 1 201 ? -18.913 -6.666 4.346 1.00 94.06 201 TYR A CA 1
ATOM 1618 C C . TYR A 1 201 ? -19.334 -7.732 5.383 1.00 94.06 201 TYR A C 1
ATOM 1620 O O . TYR A 1 201 ? -19.520 -7.407 6.559 1.00 94.06 201 TYR A O 1
ATOM 1628 N N . PRO A 1 202 ? -19.449 -9.014 4.980 1.00 90.31 202 PRO A N 1
ATOM 1629 C CA . PRO A 1 202 ? -19.379 -9.500 3.599 1.00 90.31 202 PRO A CA 1
ATOM 1630 C C . PRO A 1 202 ? -20.570 -8.993 2.777 1.00 90.31 202 PRO A C 1
ATOM 1632 O O . PRO A 1 202 ? -21.705 -8.979 3.254 1.00 90.31 202 PRO A O 1
ATOM 1635 N N . LEU A 1 203 ? -20.314 -8.562 1.538 1.00 86.75 203 LEU A N 1
ATOM 1636 C CA . LEU A 1 203 ? -21.396 -8.173 0.636 1.00 86.75 203 LEU A CA 1
ATOM 1637 C C . LEU A 1 203 ? -22.196 -9.428 0.256 1.00 86.75 203 LEU A C 1
ATOM 1639 O O . LEU A 1 203 ? -21.591 -10.481 0.033 1.00 86.75 203 LEU A O 1
ATOM 1643 N N . PRO A 1 204 ? -23.536 -9.347 0.173 1.00 81.62 204 PRO A N 1
ATOM 1644 C CA . PRO A 1 204 ? -24.331 -10.462 -0.318 1.00 81.62 204 PRO A CA 1
ATOM 1645 C C . PRO A 1 204 ? -23.879 -10.826 -1.735 1.00 81.62 204 PRO A C 1
ATOM 1647 O O . PRO A 1 204 ? -23.605 -9.943 -2.551 1.00 81.62 204 PRO A O 1
ATOM 1650 N N . ILE A 1 205 ? -23.802 -12.127 -2.028 1.00 75.88 205 ILE A N 1
ATOM 1651 C CA . ILE A 1 205 ? -23.565 -12.602 -3.391 1.00 75.88 205 ILE A CA 1
ATOM 1652 C C . ILE A 1 205 ? -24.752 -12.121 -4.227 1.00 75.88 205 ILE A C 1
ATOM 1654 O O . ILE A 1 205 ? -25.890 -12.514 -3.976 1.00 75.88 205 ILE A O 1
ATOM 1658 N N . LEU A 1 206 ? -24.494 -11.235 -5.187 1.00 62.97 206 LEU A N 1
ATOM 1659 C CA . LEU A 1 206 ? -25.466 -10.934 -6.228 1.00 62.97 206 LEU A CA 1
ATOM 1660 C C . LEU A 1 206 ? -25.523 -12.170 -7.129 1.00 62.97 206 LEU A C 1
ATOM 1662 O O . LEU A 1 206 ? -24.601 -12.401 -7.908 1.00 62.97 206 LEU A O 1
ATOM 1666 N N . GLU A 1 207 ? -26.559 -12.994 -6.972 1.00 45.22 207 GLU A N 1
ATOM 1667 C CA . GLU A 1 207 ? -26.914 -13.986 -7.988 1.00 45.22 207 GLU A CA 1
ATOM 1668 C C . GLU A 1 207 ? -27.290 -13.206 -9.260 1.00 45.22 207 GLU A C 1
ATOM 1670 O O . GLU A 1 207 ? -28.317 -12.527 -9.295 1.00 45.22 207 GLU A O 1
ATOM 1675 N N . LEU A 1 208 ? -26.390 -13.213 -10.249 1.00 42.59 208 LEU A N 1
ATOM 1676 C CA . LEU A 1 208 ? -26.615 -12.695 -11.602 1.00 42.59 208 LEU A CA 1
ATOM 1677 C C . LEU A 1 208 ? -27.127 -13.813 -12.508 1.00 42.59 208 LEU A C 1
ATOM 1679 O O . LEU A 1 208 ? -26.539 -14.918 -12.450 1.00 42.59 208 LEU A O 1
#